Protein AF-0000000085040949 (afdb_homodimer)

Sequence (284 aa):
MEKTIIGRKEKIDLPEWNIIAINAKIDTGAYNCSIHATSVKEVIKDNRKELEVILLDPEDERYTGKTININNYKIKKVKNSFGQIEKRFLIKTMMTLGGQQFKAGFTLSDRGKMKNNVLLGRKILAGRFLVDVEKVNLTKAEMEKTIIGRKEKIDLPEWNIIAINAKIDTGAYNCSIHATSVKEVIKDNRKELEVILLDPEDERYTGKTININNYKIKKVKNSFGQIEKRFLIKTMMTLGGQQFKAGFTLSDRGKMKNNVLLGRKILAGRFLVDVEKVNLTKAE

pLDDT: mean 95.79, std 6.06, range [52.81, 98.88]

Nearest PDB structures (foldseek):
  2pma-assembly2_B  TM=7.995E-01  e=2.177E-09  Legionella pneumophila subsp. pneumophila str. Philadelphia 1
  2pma-assembly1_A  TM=8.365E-01  e=7.234E-09  Legionella pneumophila subsp. pneumophila str. Philadelphia 1
  6j6u-assembly1_B  TM=3.563E-01  e=5.327E+00  Rattus norvegicus
  6j6u-assembly1_A  TM=3.196E-01  e=5.942E+00  Rattus norvegicus
  2pma-assembly2_B  TM=7.943E-01  e=2.722E-09  Legionella pneumophila subsp. pneumophila str. Philadelphia 1

Radius of gyration: 20.52 Å; Cα contacts (8 Å, |Δi|>4): 756; chains: 2; bounding box: 43×74×42 Å

Foldseek 3Di:
DDAAAAEQWAFKDQVVVPQGGAIEGEDQPDAAKAAEWPDWDWDADPNAIKIWTQTDDPPGPRRDRDTDIARDWDWDWDADPVGDIDIWIKGWGWMDDQNDIDIGIYTYDNCVVPPHRIYHYDNVSPPHYDYDHVDYHPGDGD/DDAAAAEQWAFKDQVVVPQGGAIEGEDQPDAAKAFEWPDWDWDADPNAIKIWTQTDDPPGPRRDRDTDIARDWDWDWDADPVGDIDIWIKGKGWMDDQNDIDIGIYTYDNCVVPPHRIYHYDNVSPPHYDYDHVDYHPGDGD

Structure (mmCIF, N/CA/C/O backbone):
data_AF-0000000085040949-model_v1
#
loop_
_entity.id
_entity.type
_entity.pdbx_description
1 polymer 'Putative ATP-dependent zinc protease domain-containing protein'
#
loop_
_atom_site.group_PDB
_atom_site.id
_atom_site.type_symbol
_atom_site.label_atom_id
_atom_site.label_alt_id
_atom_site.label_comp_id
_atom_site.label_asym_id
_atom_site.label_entity_id
_atom_site.label_seq_id
_atom_site.pdbx_PDB_ins_code
_atom_site.Cartn_x
_atom_site.Cartn_y
_atom_site.Cartn_z
_atom_site.occupancy
_atom_site.B_iso_or_equiv
_atom_site.auth_seq_id
_atom_site.auth_comp_id
_atom_site.auth_asym_id
_atom_site.auth_atom_id
_atom_site.pdbx_PDB_model_num
ATOM 1 N N . MET A 1 1 ? 18.219 14.336 -12.312 1 67.06 1 MET A N 1
ATOM 2 C CA . MET A 1 1 ? 18.781 14.57 -10.984 1 67.06 1 MET A CA 1
ATOM 3 C C . MET A 1 1 ? 18.969 13.25 -10.234 1 67.06 1 MET A C 1
ATOM 5 O O . MET A 1 1 ? 18.234 12.289 -10.477 1 67.06 1 MET A O 1
ATOM 9 N N . GLU A 1 2 ? 20 13.172 -9.445 1 89.81 2 GLU A N 1
ATOM 10 C CA . GLU A 1 2 ? 20.297 11.938 -8.727 1 89.81 2 GLU A CA 1
ATOM 11 C C . GLU A 1 2 ? 19.297 11.703 -7.594 1 89.81 2 GLU A C 1
ATOM 13 O O . GLU A 1 2 ? 19.016 12.617 -6.816 1 89.81 2 GLU A O 1
ATOM 18 N N . LYS A 1 3 ? 18.609 10.578 -7.609 1 95.5 3 LYS A N 1
ATOM 19 C CA . LYS A 1 3 ? 17.625 10.242 -6.594 1 95.5 3 LYS A CA 1
ATOM 20 C C . LYS A 1 3 ? 18.281 9.797 -5.297 1 95.5 3 LYS A C 1
ATOM 22 O O . LYS A 1 3 ? 19.312 9.109 -5.324 1 95.5 3 LYS A O 1
ATOM 27 N N . THR A 1 4 ? 17.75 10.219 -4.191 1 96.44 4 THR A N 1
ATOM 28 C CA . THR A 1 4 ? 18.203 9.82 -2.863 1 96.44 4 THR A CA 1
ATOM 29 C C . THR A 1 4 ? 17.547 8.508 -2.441 1 96.44 4 THR A C 1
ATOM 31 O O . THR A 1 4 ? 16.344 8.305 -2.654 1 96.44 4 THR A O 1
ATOM 34 N N . ILE A 1 5 ? 18.328 7.574 -1.861 1 97.38 5 ILE A N 1
ATOM 35 C CA . ILE A 1 5 ? 17.75 6.328 -1.36 1 97.38 5 ILE A CA 1
ATOM 36 C C . ILE A 1 5 ? 17.172 6.547 0.03 1 97.38 5 ILE A C 1
ATOM 38 O O . ILE A 1 5 ? 17.812 7.117 0.906 1 97.38 5 ILE A O 1
ATOM 42 N N . ILE A 1 6 ? 15.898 6.133 0.211 1 98.31 6 ILE A N 1
ATOM 43 C CA . ILE A 1 6 ? 15.25 6.168 1.517 1 98.31 6 ILE A CA 1
ATOM 44 C C . ILE A 1 6 ? 14.789 4.762 1.904 1 98.31 6 ILE A C 1
ATOM 46 O O . ILE A 1 6 ? 14.766 3.857 1.066 1 98.31 6 ILE A O 1
ATOM 50 N N . GLY A 1 7 ? 14.547 4.582 3.25 1 98.19 7 GLY A N 1
ATOM 51 C CA . GLY A 1 7 ? 14.094 3.293 3.744 1 98.19 7 GLY A CA 1
ATOM 52 C C . GLY A 1 7 ? 12.578 3.145 3.711 1 98.19 7 GLY A C 1
ATOM 53 O O . GLY A 1 7 ? 11.875 4.02 3.209 1 98.19 7 GLY A O 1
ATOM 54 N N . ARG A 1 8 ? 12.078 2.029 4.168 1 98.62 8 ARG A N 1
ATOM 55 C CA . ARG A 1 8 ? 10.648 1.741 4.195 1 98.62 8 ARG A CA 1
ATOM 56 C C . ARG A 1 8 ? 9.945 2.58 5.258 1 98.62 8 ARG A C 1
ATOM 58 O O . ARG A 1 8 ? 8.711 2.66 5.273 1 98.62 8 ARG A O 1
ATOM 65 N N . LYS A 1 9 ? 10.727 3.166 6.168 1 98.31 9 LYS A N 1
ATOM 66 C CA . LYS A 1 9 ? 10.289 4.125 7.176 1 98.31 9 LYS A CA 1
ATOM 67 C C . LYS A 1 9 ? 11.281 5.273 7.316 1 98.31 9 LYS A C 1
ATOM 69 O O . LYS A 1 9 ? 12.5 5.051 7.312 1 98.31 9 LYS A O 1
ATOM 74 N N . GLU A 1 10 ? 10.789 6.465 7.457 1 98.25 10 GLU A N 1
ATOM 75 C CA . GLU A 1 10 ? 11.617 7.656 7.621 1 98.25 10 GLU A CA 1
ATOM 76 C C . GLU A 1 10 ? 10.977 8.648 8.594 1 98.25 10 GLU A C 1
ATOM 78 O O . GLU A 1 10 ? 9.781 8.547 8.891 1 98.25 10 GLU A O 1
ATOM 83 N N . LYS A 1 11 ? 11.766 9.539 9.078 1 97.38 11 LYS A N 1
ATOM 84 C CA . LYS A 1 11 ? 11.258 10.68 9.844 1 97.38 11 LYS A CA 1
ATOM 85 C C . LYS A 1 11 ? 11.055 11.891 8.945 1 97.38 11 LYS A C 1
ATOM 87 O O . LYS A 1 11 ? 11.914 12.211 8.117 1 97.38 11 LYS A O 1
ATOM 92 N N . ILE A 1 12 ? 9.906 12.516 9.109 1 98 12 ILE A N 1
ATOM 93 C CA . ILE A 1 12 ? 9.633 13.711 8.32 1 98 12 ILE A CA 1
ATOM 94 C C . ILE A 1 12 ? 9.297 14.875 9.242 1 98 12 ILE A C 1
ATOM 96 O O . ILE A 1 12 ? 8.945 14.672 10.406 1 98 12 ILE A O 1
ATOM 100 N N . ASP A 1 13 ? 9.43 16.062 8.672 1 97.56 13 ASP A N 1
ATOM 101 C CA . ASP A 1 13 ? 8.992 17.281 9.359 1 97.56 13 ASP A CA 1
ATOM 102 C C . ASP A 1 13 ? 7.875 17.969 8.586 1 97.56 13 ASP A C 1
ATOM 104 O O . ASP A 1 13 ? 7.875 17.969 7.352 1 97.56 13 ASP A O 1
ATOM 108 N N . LEU A 1 14 ? 6.922 18.5 9.359 1 97.44 14 LEU A N 1
ATOM 109 C CA . LEU A 1 14 ? 5.91 19.422 8.859 1 97.44 14 LEU A CA 1
ATOM 110 C C . LEU A 1 14 ? 6.07 20.797 9.484 1 97.44 14 LEU A C 1
ATOM 112 O O . LEU A 1 14 ? 5.312 21.172 10.383 1 97.44 14 LEU A O 1
ATOM 116 N N . PRO A 1 15 ? 6.965 21.562 8.828 1 97.06 15 PRO A N 1
ATOM 117 C CA . PRO A 1 15 ? 7.418 22.766 9.516 1 97.06 15 PRO A CA 1
ATOM 118 C C . PRO A 1 15 ? 6.305 23.812 9.672 1 97.06 15 PRO A C 1
ATOM 120 O O . PRO A 1 15 ? 6.289 24.562 10.648 1 97.06 15 PRO A O 1
ATOM 123 N N . GLU A 1 16 ? 5.371 23.859 8.781 1 96.69 16 GLU A N 1
ATOM 124 C CA . GLU A 1 16 ? 4.297 24.844 8.867 1 96.69 16 GLU A CA 1
ATOM 125 C C . GLU A 1 16 ? 3.434 24.609 10.102 1 96.69 16 GLU A C 1
ATOM 127 O O . GLU A 1 16 ? 2.779 25.531 10.586 1 96.69 16 GLU A O 1
ATOM 132 N N . TRP A 1 17 ? 3.477 23.422 10.586 1 96 17 TRP A N 1
ATOM 133 C CA . TRP A 1 17 ? 2.643 23.109 11.742 1 96 17 TRP A CA 1
ATOM 134 C C . TRP A 1 17 ? 3.5 22.797 12.961 1 96 17 TRP A C 1
ATOM 136 O O . TRP A 1 17 ? 2.994 22.297 13.969 1 96 17 TRP A O 1
ATOM 146 N N . ASN A 1 18 ? 4.73 22.969 12.836 1 94.38 18 ASN A N 1
ATOM 147 C CA . ASN A 1 18 ? 5.707 22.766 13.898 1 94.38 18 ASN A CA 1
ATOM 148 C C . ASN A 1 18 ? 5.695 21.344 14.414 1 94.38 18 ASN A C 1
ATOM 150 O O . ASN A 1 18 ? 5.723 21.109 15.625 1 94.38 18 ASN A O 1
ATOM 154 N N . ILE A 1 19 ? 5.516 20.391 13.57 1 95.5 19 ILE A N 1
ATOM 155 C CA . ILE A 1 19 ? 5.605 18.969 13.883 1 95.5 19 ILE A CA 1
ATOM 156 C C . ILE A 1 19 ? 6.887 18.391 13.281 1 95.5 19 ILE A C 1
ATOM 158 O O . ILE A 1 19 ? 7.074 18.422 12.062 1 95.5 19 ILE A O 1
ATOM 162 N N . ILE A 1 20 ? 7.742 17.859 14.188 1 95.12 20 ILE A N 1
ATOM 163 C CA . ILE A 1 20 ? 9.07 17.453 13.742 1 95.12 20 ILE A CA 1
ATOM 164 C C . ILE A 1 20 ? 9.266 15.961 14.031 1 95.12 20 ILE A C 1
ATOM 166 O O . ILE A 1 20 ? 8.727 15.438 15.008 1 95.12 20 ILE A O 1
ATOM 170 N N . ALA A 1 21 ? 9.969 15.312 13.086 1 95.81 21 ALA A N 1
ATOM 171 C CA . ALA A 1 21 ? 10.461 13.953 13.273 1 95.81 21 ALA A CA 1
ATOM 172 C C . ALA A 1 21 ? 9.312 12.961 13.414 1 95.81 21 ALA A C 1
ATOM 174 O O . ALA A 1 21 ? 9.336 12.094 14.297 1 95.81 21 ALA A O 1
ATOM 175 N N . ILE A 1 22 ? 8.312 13.141 12.586 1 96.38 22 ILE A N 1
ATOM 176 C CA . ILE A 1 22 ? 7.188 12.211 12.555 1 96.38 22 ILE A CA 1
ATOM 177 C C . ILE A 1 22 ? 7.609 10.914 11.859 1 96.38 22 ILE A C 1
ATOM 179 O O . ILE A 1 22 ? 8.297 10.953 10.836 1 96.38 22 ILE A O 1
ATOM 183 N N . ASN A 1 23 ? 7.266 9.781 12.453 1 96.62 23 ASN A N 1
ATOM 184 C CA . ASN A 1 23 ? 7.465 8.516 11.766 1 96.62 23 ASN A CA 1
ATOM 185 C C . ASN A 1 23 ? 6.535 8.375 10.562 1 96.62 23 ASN A C 1
ATOM 187 O O . ASN A 1 23 ? 5.324 8.555 10.688 1 96.62 23 ASN A O 1
ATOM 191 N N . ALA A 1 24 ? 7.09 8.102 9.414 1 98.31 24 ALA A N 1
ATOM 192 C CA . ALA A 1 24 ? 6.297 7.922 8.203 1 98.31 24 ALA A CA 1
ATOM 193 C C . ALA A 1 24 ? 6.668 6.625 7.492 1 98.31 24 ALA A C 1
ATOM 195 O O . ALA A 1 24 ? 7.852 6.312 7.336 1 98.31 24 ALA A O 1
ATOM 196 N N . LYS A 1 25 ? 5.688 5.902 7.129 1 98.69 25 LYS A N 1
ATOM 197 C CA . LYS A 1 25 ? 5.883 4.695 6.328 1 98.69 25 LYS A CA 1
ATOM 198 C C . LYS A 1 25 ? 5.891 5.023 4.836 1 98.69 25 LYS A C 1
ATOM 200 O O . LYS A 1 25 ? 5.07 5.812 4.363 1 98.69 25 LYS A O 1
ATOM 205 N N . ILE A 1 26 ? 6.883 4.477 4.094 1 98.88 26 ILE A N 1
ATOM 206 C CA . ILE A 1 26 ? 6.938 4.648 2.646 1 98.88 26 ILE A CA 1
ATOM 207 C C . ILE A 1 26 ? 6.062 3.594 1.97 1 98.88 26 ILE A C 1
ATOM 209 O O . ILE A 1 26 ? 6.27 2.393 2.156 1 98.88 26 ILE A O 1
ATOM 213 N N . ASP A 1 27 ? 5.098 4.023 1.236 1 98.81 27 ASP A N 1
ATOM 214 C CA . ASP A 1 27 ? 4.086 3.158 0.641 1 98.81 27 ASP A CA 1
ATOM 215 C C . ASP A 1 27 ? 3.975 3.396 -0.863 1 98.81 27 ASP A C 1
ATOM 217 O O . ASP A 1 27 ? 3.172 4.219 -1.307 1 98.81 27 ASP A O 1
ATOM 221 N N . THR A 1 28 ? 4.656 2.598 -1.686 1 98.88 28 THR A N 1
ATOM 222 C CA . THR A 1 28 ? 4.609 2.758 -3.135 1 98.88 28 THR A CA 1
ATOM 223 C C . THR A 1 28 ? 3.283 2.254 -3.691 1 98.88 28 THR A C 1
ATOM 225 O O . THR A 1 28 ? 2.971 2.475 -4.863 1 98.88 28 THR A O 1
ATOM 228 N N . GLY A 1 29 ? 2.449 1.632 -2.883 1 98.06 29 GLY A N 1
ATOM 229 C CA . GLY A 1 29 ? 1.131 1.186 -3.303 1 98.06 29 GLY A CA 1
ATOM 230 C C . GLY A 1 29 ? 0.092 2.291 -3.283 1 98.06 29 GLY A C 1
ATOM 231 O O . GLY A 1 29 ? -0.959 2.174 -3.916 1 98.06 29 GLY A O 1
ATOM 232 N N . ALA A 1 30 ? 0.371 3.285 -2.586 1 98.06 30 ALA A N 1
ATOM 233 C CA . ALA A 1 30 ? -0.534 4.43 -2.486 1 98.06 30 ALA A CA 1
ATOM 234 C C . ALA A 1 30 ? -0.073 5.574 -3.383 1 98.06 30 ALA A C 1
ATOM 236 O O . ALA A 1 30 ? 1.123 5.859 -3.467 1 98.06 30 ALA A O 1
ATOM 237 N N . TYR A 1 31 ? -1.015 6.254 -4.02 1 97.44 31 TYR A N 1
ATOM 238 C CA . TYR A 1 31 ? -0.667 7.391 -4.863 1 97.44 31 TYR A CA 1
ATOM 239 C C . TYR A 1 31 ? -0.423 8.641 -4.023 1 97.44 31 TYR A C 1
ATOM 241 O O . TYR A 1 31 ? 0.587 9.328 -4.199 1 97.44 31 TYR A O 1
ATOM 249 N N . ASN A 1 32 ? -1.344 8.961 -3.098 1 97.81 32 ASN A N 1
ATOM 250 C CA . ASN A 1 32 ? -1.24 10.125 -2.227 1 97.81 32 ASN A CA 1
ATOM 251 C C . ASN A 1 32 ? -0.667 9.758 -0.861 1 97.81 32 ASN A C 1
ATOM 253 O O . ASN A 1 32 ? -0.639 8.578 -0.492 1 97.81 32 ASN A O 1
ATOM 257 N N . CYS A 1 33 ? -0.18 10.758 -0.177 1 98.75 33 CYS A N 1
ATOM 258 C CA . CYS A 1 33 ? 0.153 10.609 1.235 1 98.75 33 CYS A CA 1
ATOM 259 C C . CYS A 1 33 ? -1.103 10.656 2.1 1 98.75 33 CYS A C 1
ATOM 261 O O . CYS A 1 33 ? -2.145 11.148 1.663 1 98.75 33 CYS A O 1
ATOM 263 N N . SER A 1 34 ? -0.995 10.141 3.27 1 98.75 34 SER A N 1
ATOM 264 C CA . SER A 1 34 ? -2.076 10.211 4.246 1 98.75 34 SER A CA 1
ATOM 265 C C . SER A 1 34 ? -1.535 10.461 5.652 1 98.75 34 SER A C 1
ATOM 267 O O . SER A 1 34 ? -0.405 10.078 5.961 1 98.75 34 SER A O 1
ATOM 269 N N . ILE A 1 35 ? -2.297 11.125 6.453 1 98.75 35 ILE A N 1
ATOM 270 C CA . ILE A 1 35 ? -1.937 11.383 7.844 1 98.75 35 ILE A CA 1
ATOM 271 C C . ILE A 1 35 ? -3.166 11.219 8.734 1 98.75 35 ILE A C 1
ATOM 273 O O . ILE A 1 35 ? -4.266 11.641 8.367 1 98.75 35 ILE A O 1
ATOM 277 N N . HIS A 1 36 ? -2.939 10.562 9.844 1 98.62 36 HIS A N 1
ATOM 278 C CA . HIS A 1 36 ? -4.02 10.375 10.805 1 98.62 36 HIS A CA 1
ATOM 279 C C . HIS A 1 36 ? -4.477 11.711 11.383 1 98.62 36 HIS A C 1
ATOM 281 O O . HIS A 1 36 ? -3.65 12.531 11.789 1 98.62 36 HIS A O 1
ATOM 287 N N . ALA A 1 37 ? -5.719 11.898 11.383 1 98.44 37 ALA A N 1
ATOM 288 C CA . ALA A 1 37 ? -6.34 13.031 12.07 1 98.44 37 ALA A CA 1
ATOM 289 C C . ALA A 1 37 ? -7.301 12.555 13.156 1 98.44 37 ALA A C 1
ATOM 291 O O . ALA A 1 37 ? -8.273 11.852 12.867 1 98.44 37 ALA A O 1
ATOM 292 N N . THR A 1 38 ? -7.008 12.938 14.352 1 97.38 38 THR A N 1
ATOM 293 C CA . THR A 1 38 ? -7.863 12.578 15.477 1 97.38 38 THR A CA 1
ATOM 294 C C . THR A 1 38 ? -9.188 13.328 15.414 1 97.38 38 THR A C 1
ATOM 296 O O . THR A 1 38 ? -10.227 12.812 15.844 1 97.38 38 THR A O 1
ATOM 299 N N . SER A 1 39 ? -9.172 14.547 14.844 1 97.88 39 SER A N 1
ATOM 300 C CA . SER A 1 39 ? -10.367 15.367 14.68 1 97.88 39 SER A CA 1
ATOM 301 C C . SER A 1 39 ? -10.328 16.141 13.375 1 97.88 39 SER A C 1
ATOM 303 O O . SER A 1 39 ? -9.297 16.703 13.008 1 97.88 39 SER A O 1
ATOM 305 N N . VAL A 1 40 ? -11.383 16.125 12.625 1 98.19 40 VAL A N 1
ATOM 306 C CA . VAL A 1 40 ? -11.586 16.906 11.414 1 98.19 40 VAL A CA 1
ATOM 307 C C . VAL A 1 40 ? -12.977 17.547 11.43 1 98.19 40 VAL A C 1
ATOM 309 O O . VAL A 1 40 ? -13.992 16.844 11.445 1 98.19 40 VAL A O 1
ATOM 312 N N . LYS A 1 41 ? -13.016 18.859 11.406 1 97.44 41 LYS A N 1
ATOM 313 C CA . LYS A 1 41 ? -14.281 19.578 11.445 1 97.44 41 LYS A CA 1
ATOM 314 C C . LYS A 1 41 ? -14.297 20.703 10.422 1 97.44 41 LYS A C 1
ATOM 316 O O . LYS A 1 41 ? -13.406 21.562 10.414 1 97.44 41 LYS A O 1
ATOM 321 N N . GLU A 1 42 ? -15.234 20.719 9.562 1 96.44 42 GLU A N 1
ATOM 322 C CA . GLU A 1 42 ? -15.43 21.844 8.664 1 96.44 42 GLU A CA 1
ATOM 323 C C . GLU A 1 42 ? -16.25 22.938 9.328 1 96.44 42 GLU A C 1
ATOM 325 O O . GLU A 1 42 ? -17.344 22.672 9.859 1 96.44 42 GLU A O 1
ATOM 330 N N . VAL A 1 43 ? -15.797 24.109 9.328 1 96.12 43 VAL A N 1
ATOM 331 C CA . VAL A 1 43 ? -16.469 25.234 9.977 1 96.12 43 VAL A CA 1
ATOM 332 C C . VAL A 1 43 ? -16.562 26.406 9.008 1 96.12 43 VAL A C 1
ATOM 334 O O . VAL A 1 43 ? -15.875 26.438 7.984 1 96.12 43 VAL A O 1
ATOM 337 N N . ILE A 1 44 ? -17.531 27.297 9.305 1 93.69 44 ILE A N 1
ATOM 338 C CA . ILE A 1 44 ? -17.688 28.531 8.516 1 93.69 44 ILE A CA 1
ATOM 339 C C . ILE A 1 44 ? -17.203 29.719 9.328 1 93.69 44 ILE A C 1
ATOM 341 O O . ILE A 1 44 ? -17.719 29.984 10.422 1 93.69 44 ILE A O 1
ATOM 345 N N . LYS A 1 45 ? -16.219 30.266 8.875 1 89.81 45 LYS A N 1
ATOM 346 C CA . LYS A 1 45 ? -15.688 31.5 9.469 1 89.81 45 LYS A CA 1
ATOM 347 C C . LYS A 1 45 ? -15.656 32.625 8.445 1 89.81 45 LYS A C 1
ATOM 349 O O . LYS A 1 45 ? -15.062 32.469 7.367 1 89.81 45 LYS A O 1
ATOM 354 N N . ASP A 1 46 ? -16.297 33.844 8.836 1 91.5 46 ASP A N 1
ATOM 355 C CA . ASP A 1 46 ? -16.344 35 7.957 1 91.5 46 ASP A CA 1
ATOM 356 C C . ASP A 1 46 ? -16.859 34.625 6.57 1 91.5 46 ASP A C 1
ATOM 358 O O . ASP A 1 46 ? -16.25 34.969 5.559 1 91.5 46 ASP A O 1
ATOM 362 N N . ASN A 1 47 ? -17.703 33.656 6.465 1 91.44 47 ASN A N 1
ATOM 363 C CA . ASN A 1 47 ? -18.422 33.219 5.27 1 91.44 47 ASN A CA 1
ATOM 364 C C . ASN A 1 47 ? -17.531 32.344 4.375 1 91.44 47 ASN A C 1
ATOM 366 O O . ASN A 1 47 ? -17.766 32.25 3.168 1 91.44 47 ASN A O 1
ATOM 370 N N . ARG A 1 48 ? -16.469 31.938 4.961 1 93.69 48 ARG A N 1
ATOM 371 C CA . ARG A 1 48 ? -15.578 31.047 4.238 1 93.69 48 ARG A CA 1
ATOM 372 C C . ARG A 1 48 ? -15.461 29.703 4.953 1 93.69 48 ARG A C 1
ATOM 374 O O . ARG A 1 48 ? -15.438 29.641 6.184 1 93.69 48 ARG A O 1
ATOM 381 N N . LYS A 1 49 ? -15.336 28.656 4.152 1 95.06 49 LYS A N 1
ATOM 382 C CA . LYS A 1 49 ? -15.156 27.312 4.715 1 95.06 49 LYS A CA 1
ATOM 383 C C . LYS A 1 49 ? -13.711 27.094 5.156 1 95.06 49 LYS A C 1
ATOM 385 O O . LYS A 1 49 ? -12.781 27.516 4.473 1 95.06 49 LYS A O 1
ATOM 390 N N . GLU A 1 50 ? -13.617 26.516 6.336 1 96.62 50 GLU A N 1
ATOM 391 C CA . GLU A 1 50 ? -12.312 26.188 6.914 1 96.62 50 GLU A CA 1
ATOM 392 C C . GLU A 1 50 ? -12.336 24.828 7.582 1 96.62 50 GLU A C 1
ATOM 394 O O . GLU A 1 50 ? -13.375 24.391 8.094 1 96.62 50 GLU A O 1
ATOM 399 N N . LEU A 1 51 ? -11.195 24.156 7.539 1 98.06 51 LEU A N 1
ATOM 400 C CA . LEU A 1 51 ? -11.062 22.8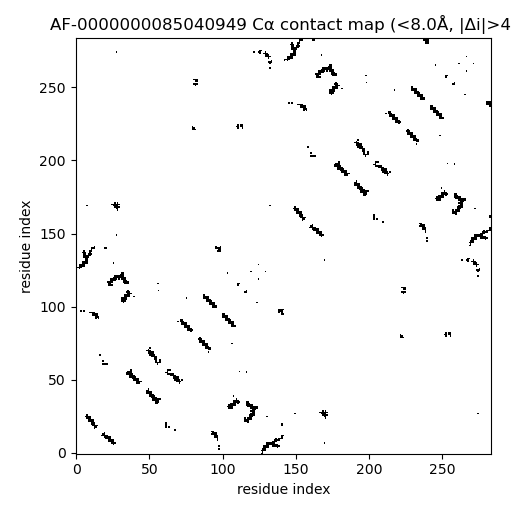91 8.258 1 98.06 51 LEU A CA 1
ATOM 401 C C . LEU A 1 51 ? -10.289 23.078 9.555 1 98.06 51 LEU A C 1
ATOM 403 O O . LEU A 1 51 ? -9.219 23.688 9.562 1 98.06 51 LEU A O 1
ATOM 407 N N . GLU A 1 52 ? -10.883 22.641 10.578 1 98.31 52 GLU A N 1
ATOM 408 C CA . GLU A 1 52 ? -10.172 22.484 11.844 1 98.31 52 GLU A CA 1
ATOM 409 C C . GLU A 1 52 ? -9.727 21.047 12.047 1 98.31 52 GLU A C 1
ATOM 411 O O . GLU A 1 52 ? -10.562 20.141 12.109 1 98.31 52 GLU A O 1
ATOM 416 N N . VAL A 1 53 ? -8.398 20.938 12.211 1 98.62 53 VAL A N 1
ATOM 417 C CA . VAL A 1 53 ? -7.867 19.578 12.188 1 98.62 53 VAL A CA 1
ATOM 418 C C . VAL A 1 53 ? -6.934 19.375 13.383 1 98.62 53 VAL A C 1
ATOM 420 O O . VAL A 1 53 ? -6.125 20.25 13.703 1 98.62 53 VAL A O 1
ATOM 423 N N . ILE A 1 54 ? -7.078 18.219 14.023 1 98.31 54 ILE A N 1
ATOM 424 C CA . ILE A 1 54 ? -6.086 17.734 14.977 1 98.31 54 ILE A CA 1
ATOM 425 C C . ILE A 1 54 ? -5.414 16.484 14.43 1 98.31 54 ILE A C 1
ATOM 427 O O . ILE A 1 54 ? -6.078 15.477 14.18 1 98.31 54 ILE A O 1
ATOM 431 N N . LEU A 1 55 ? -4.102 16.594 14.266 1 98.25 55 LEU A N 1
ATOM 432 C CA . LEU A 1 55 ? -3.363 15.523 13.586 1 98.25 55 LEU A CA 1
ATOM 433 C C . LEU A 1 55 ? -2.812 14.523 14.594 1 98.25 55 LEU A C 1
ATOM 435 O O . LEU A 1 55 ? -2.641 14.844 15.773 1 98.25 55 LEU A O 1
ATOM 439 N N . LEU A 1 56 ? -2.514 13.297 14.094 1 97.69 56 LEU A N 1
ATOM 440 C CA . LEU A 1 56 ? -1.833 12.203 14.781 1 97.69 56 LEU A CA 1
ATOM 441 C C . LEU A 1 56 ? -2.68 11.68 15.938 1 97.69 56 LEU A C 1
ATOM 443 O O . LEU A 1 56 ? -3.697 12.273 16.297 1 97.69 56 LEU A O 1
ATOM 447 N N . ASP A 1 57 ? -2.279 10.57 16.359 1 95.62 57 ASP A N 1
ATOM 448 C CA . ASP A 1 57 ? -2.906 9.906 17.5 1 95.62 57 ASP A CA 1
ATOM 449 C C . ASP A 1 57 ? -2.305 10.391 18.828 1 95.62 57 ASP A C 1
ATOM 451 O O . ASP A 1 57 ? -1.09 10.57 18.922 1 95.62 57 ASP A O 1
ATOM 455 N N . PRO A 1 58 ? -3.135 10.555 19.859 1 94.94 58 PRO A N 1
ATOM 456 C CA . PRO A 1 58 ? -2.605 10.977 21.156 1 94.94 58 PRO A CA 1
ATOM 457 C C . PRO A 1 58 ? -1.465 10.086 21.656 1 94.94 58 PRO A C 1
ATOM 459 O O . PRO A 1 58 ? -0.629 10.531 22.453 1 94.94 58 PRO A O 1
ATOM 462 N N . GLU A 1 59 ? -1.374 8.852 21.203 1 94.69 59 GLU A N 1
ATOM 463 C CA . GLU A 1 59 ? -0.333 7.918 21.625 1 94.69 59 GLU A CA 1
ATOM 464 C C . GLU A 1 59 ? 0.971 8.172 20.875 1 94.69 59 GLU A C 1
ATOM 466 O O . GLU A 1 59 ? 2.021 7.648 21.25 1 94.69 59 GLU A O 1
ATOM 471 N N . ASP A 1 60 ? 0.879 8.938 19.797 1 94.62 60 ASP A N 1
ATOM 472 C CA . ASP A 1 60 ? 2.084 9.281 19.047 1 94.62 60 ASP A CA 1
ATOM 473 C C . ASP A 1 60 ? 2.945 10.273 19.828 1 94.62 60 ASP A C 1
ATOM 475 O O . ASP A 1 60 ? 2.428 11.242 20.391 1 94.62 60 ASP A O 1
ATOM 479 N N . GLU A 1 61 ? 4.191 10.086 19.844 1 93.31 61 GLU A N 1
ATOM 480 C CA . GLU A 1 61 ? 5.117 10.945 20.578 1 93.31 61 GLU A CA 1
ATOM 481 C C . GLU A 1 61 ? 5.102 12.367 20.047 1 93.31 61 GLU A C 1
ATOM 483 O O . GLU A 1 61 ? 5.469 13.312 20.75 1 93.31 61 GLU A O 1
ATOM 488 N N . ARG A 1 62 ? 4.645 12.562 18.844 1 93.88 62 ARG A N 1
ATOM 489 C CA . ARG A 1 62 ? 4.695 13.875 18.203 1 93.88 62 ARG A CA 1
ATOM 490 C C . ARG A 1 62 ? 3.324 14.547 18.203 1 93.88 62 ARG A C 1
ATOM 492 O O . ARG A 1 62 ? 3.137 15.602 17.594 1 93.88 62 ARG A O 1
ATOM 499 N N . TYR A 1 63 ? 2.439 13.812 18.953 1 95.19 63 TYR A N 1
ATOM 500 C CA . TYR A 1 63 ? 1.106 14.391 19.109 1 95.19 63 TYR A CA 1
ATOM 501 C C . TYR A 1 63 ? 1.162 15.711 19.859 1 95.19 63 TYR A C 1
ATOM 503 O O . TYR A 1 63 ? 1.691 15.781 20.969 1 95.19 63 TYR A O 1
ATOM 511 N N . THR A 1 64 ? 0.548 16.781 19.234 1 94.75 64 THR A N 1
ATOM 512 C CA . THR A 1 64 ? 0.575 18.094 19.875 1 94.75 64 THR A CA 1
ATOM 513 C C . THR A 1 64 ? -0.795 18.438 20.453 1 94.75 64 THR A C 1
ATOM 515 O O . THR A 1 64 ? -0.902 19.281 21.344 1 94.75 64 THR A O 1
ATOM 518 N N . GLY A 1 65 ? -1.82 17.844 19.906 1 95.44 65 GLY A N 1
ATOM 519 C CA . GLY A 1 65 ? -3.182 18.172 20.312 1 95.44 65 GLY A CA 1
ATOM 520 C C . GLY A 1 65 ? -3.648 19.531 19.828 1 95.44 65 GLY A C 1
ATOM 521 O O . GLY A 1 65 ? -4.766 19.953 20.125 1 95.44 65 GLY A O 1
ATOM 522 N N . LYS A 1 66 ? -2.807 20.188 19.094 1 96.88 66 LYS A N 1
ATOM 523 C CA . LYS A 1 66 ? -3.137 21.531 18.625 1 96.88 66 LYS A CA 1
ATOM 524 C C . LYS A 1 66 ? -4.086 21.469 17.422 1 96.88 66 LYS A C 1
ATOM 526 O O . LYS A 1 66 ? -3.947 20.609 16.562 1 96.88 66 LYS A O 1
ATOM 531 N N . THR A 1 67 ? -4.961 22.391 17.422 1 97.62 67 THR A N 1
ATOM 532 C CA . THR A 1 67 ? -5.859 22.531 16.281 1 97.62 67 THR A CA 1
ATOM 533 C C . THR A 1 67 ? -5.18 23.312 15.148 1 97.62 67 THR A C 1
ATOM 535 O O . THR A 1 67 ? -4.598 24.375 15.375 1 97.62 67 THR A O 1
ATOM 538 N N . ILE A 1 68 ? -5.168 22.797 13.969 1 97.62 68 ILE A N 1
ATOM 539 C CA . ILE A 1 68 ? -4.652 23.438 12.758 1 97.62 68 ILE A CA 1
ATOM 540 C C . ILE A 1 68 ? -5.812 23.906 11.891 1 97.62 68 ILE A C 1
ATOM 542 O O . ILE A 1 68 ? -6.762 23.156 11.648 1 97.62 68 ILE A O 1
ATOM 546 N N . ASN A 1 69 ? -5.766 25.125 11.438 1 96.88 69 ASN A N 1
ATOM 547 C CA . ASN A 1 69 ? -6.789 25.672 10.547 1 96.88 69 ASN A CA 1
ATOM 548 C C . ASN A 1 69 ? -6.32 25.688 9.094 1 96.88 69 ASN A C 1
ATOM 550 O O . ASN A 1 69 ? -5.258 26.219 8.789 1 96.88 69 ASN A O 1
ATOM 554 N N . ILE A 1 70 ? -7.102 25.031 8.328 1 97.06 70 ILE A N 1
ATOM 555 C CA . ILE A 1 70 ? -6.734 24.891 6.922 1 97.06 70 ILE A CA 1
ATOM 556 C C . ILE A 1 70 ? -7.82 25.516 6.047 1 97.06 70 ILE A C 1
ATOM 558 O O . ILE A 1 70 ? -8.992 25.141 6.141 1 97.06 70 ILE A O 1
ATOM 562 N N . ASN A 1 71 ? -7.441 26.406 5.156 1 95.06 71 ASN A N 1
ATOM 563 C CA . ASN A 1 71 ? -8.406 27.109 4.32 1 95.06 71 ASN A CA 1
ATOM 564 C C . ASN A 1 71 ? -8.391 26.594 2.887 1 95.06 71 ASN A C 1
ATOM 566 O O . ASN A 1 71 ? -9.32 26.828 2.123 1 95.06 71 ASN A O 1
ATOM 570 N N . ASN A 1 72 ? -7.328 25.938 2.59 1 95.44 72 ASN A N 1
ATOM 571 C CA . ASN A 1 72 ? -7.207 25.375 1.251 1 95.44 72 ASN A CA 1
ATOM 572 C C . ASN A 1 72 ? -7.152 23.844 1.29 1 95.44 72 ASN A C 1
ATOM 574 O O . ASN A 1 72 ? -6.176 23.266 1.774 1 95.44 72 ASN A O 1
ATOM 578 N N . TYR A 1 73 ? -8.25 23.234 0.875 1 98 73 TYR A N 1
ATOM 579 C CA . TYR A 1 73 ? -8.352 21.781 0.868 1 98 73 TYR A CA 1
ATOM 580 C C . TYR A 1 73 ? -9.25 21.297 -0.264 1 98 73 TYR A C 1
ATOM 582 O O . TYR A 1 73 ? -10 22.094 -0.848 1 98 73 TYR A O 1
ATOM 590 N N . LYS A 1 74 ? -9.109 20.062 -0.625 1 98.12 74 LYS A N 1
ATOM 591 C CA . LYS A 1 74 ? -9.938 19.375 -1.613 1 98.12 74 LYS A CA 1
ATOM 592 C C . LYS A 1 74 ? -10.531 18.094 -1.037 1 98.12 74 LYS A C 1
ATOM 594 O O . LYS A 1 74 ? -10.156 17.656 0.054 1 98.12 74 LYS A O 1
ATOM 599 N N . ILE A 1 75 ? -11.516 17.625 -1.723 1 97.69 75 ILE A N 1
ATOM 600 C CA . ILE A 1 75 ? -12.086 16.328 -1.383 1 97.69 75 ILE A CA 1
ATOM 601 C C . ILE A 1 75 ? -11.578 15.273 -2.355 1 97.69 75 ILE A C 1
ATOM 603 O O . ILE A 1 75 ? -11.562 15.484 -3.57 1 97.69 75 ILE A O 1
ATOM 607 N N . LYS A 1 76 ? -11.133 14.125 -1.757 1 97.94 76 LYS A N 1
ATOM 608 C CA . LYS A 1 76 ? -10.602 13.031 -2.561 1 97.94 76 LYS A CA 1
ATOM 609 C C . LYS A 1 76 ? -11.289 11.711 -2.225 1 97.94 76 LYS A C 1
ATOM 611 O O . LYS A 1 76 ? -11.547 11.422 -1.054 1 97.94 76 LYS A O 1
ATOM 616 N N . LYS A 1 77 ? -11.586 10.984 -3.277 1 97.56 77 LYS A N 1
ATOM 617 C CA . LYS A 1 77 ? -12.047 9.609 -3.066 1 97.56 77 LYS A CA 1
ATOM 618 C C . LYS A 1 77 ? -10.867 8.664 -2.873 1 97.56 77 LYS A C 1
ATOM 620 O O . LYS A 1 77 ? -9.945 8.633 -3.691 1 97.56 77 LYS A O 1
ATOM 625 N N . VAL A 1 78 ? -10.898 7.91 -1.78 1 97.25 78 VAL A N 1
ATOM 626 C CA . VAL A 1 78 ? -9.836 6.961 -1.476 1 97.25 78 VAL A CA 1
ATOM 627 C C . VAL A 1 78 ? -10.414 5.551 -1.379 1 97.25 78 VAL A C 1
ATOM 629 O O . VAL A 1 78 ? -11.406 5.328 -0.686 1 97.25 78 VAL A O 1
ATOM 632 N N . LYS A 1 79 ? -9.82 4.598 -2.066 1 96.5 79 LYS A N 1
ATOM 633 C CA . LYS A 1 79 ? -10.258 3.205 -2.086 1 96.5 79 LYS A CA 1
ATOM 634 C C . LYS A 1 79 ? -9.336 2.328 -1.248 1 96.5 79 LYS A C 1
ATOM 636 O O . LYS A 1 79 ? -8.109 2.48 -1.301 1 96.5 79 LYS A O 1
ATOM 641 N N . ASN A 1 80 ? -9.961 1.472 -0.382 1 95.5 80 ASN A N 1
ATOM 642 C CA . ASN A 1 80 ? -9.125 0.537 0.36 1 95.5 80 ASN A CA 1
ATOM 643 C C . ASN A 1 80 ? -8.922 -0.766 -0.409 1 95.5 80 ASN A C 1
ATOM 645 O O . ASN A 1 80 ? -9.391 -0.903 -1.541 1 95.5 80 ASN A O 1
ATOM 649 N N . SER A 1 81 ? -8.148 -1.766 0.12 1 94.69 81 SER A N 1
ATOM 650 C CA . SER A 1 81 ? -7.781 -2.988 -0.586 1 94.69 81 SER A CA 1
ATOM 651 C C . SER A 1 81 ? -8.977 -3.92 -0.738 1 94.69 81 SER A C 1
ATOM 653 O O . SER A 1 81 ? -8.922 -4.898 -1.486 1 94.69 81 SER A O 1
ATOM 655 N N . PHE A 1 82 ? -10.062 -3.607 -0.078 1 93.56 82 PHE A N 1
ATOM 656 C CA . PHE A 1 82 ? -11.289 -4.387 -0.227 1 93.56 82 PHE A CA 1
ATOM 657 C C . PHE A 1 82 ? -12.227 -3.727 -1.229 1 93.56 82 PHE A C 1
ATOM 659 O O . PHE A 1 82 ? -13.32 -4.238 -1.493 1 93.56 82 PHE A O 1
ATOM 666 N N . GLY A 1 83 ? -11.805 -2.586 -1.667 1 95.06 83 GLY A N 1
ATOM 667 C CA . GLY A 1 83 ? -12.57 -1.933 -2.719 1 95.06 83 GLY A CA 1
ATOM 668 C C . GLY A 1 83 ? -13.555 -0.907 -2.193 1 95.06 83 GLY A C 1
ATOM 669 O O . GLY A 1 83 ? -14.32 -0.323 -2.961 1 95.06 83 GLY A O 1
ATOM 670 N N . GLN A 1 84 ? -13.539 -0.735 -0.935 1 95.81 84 GLN A N 1
ATOM 671 C CA . GLN A 1 84 ? -14.438 0.255 -0.342 1 95.81 84 GLN A CA 1
ATOM 672 C C . GLN A 1 84 ? -13.875 1.666 -0.505 1 95.81 84 GLN A C 1
ATOM 674 O O . GLN A 1 84 ? -12.672 1.885 -0.357 1 95.81 84 GLN A O 1
ATOM 679 N N . ILE A 1 85 ? -14.789 2.58 -0.758 1 96.94 85 ILE A N 1
ATOM 680 C CA . ILE A 1 85 ? -14.391 3.951 -1.053 1 96.94 85 ILE A CA 1
ATOM 681 C C . ILE A 1 85 ? -14.828 4.875 0.083 1 96.94 85 ILE A C 1
ATOM 683 O O . ILE A 1 85 ? -15.914 4.707 0.642 1 96.94 85 ILE A O 1
ATOM 687 N N . GLU A 1 86 ? -13.977 5.801 0.396 1 96.62 86 GLU A N 1
ATOM 688 C CA . GLU A 1 86 ? -14.281 6.859 1.352 1 96.62 86 GLU A CA 1
ATOM 689 C C . GLU A 1 86 ? -13.812 8.219 0.835 1 96.62 86 GLU A C 1
ATOM 691 O O . GLU A 1 86 ? -12.812 8.305 0.119 1 96.62 86 GLU A O 1
ATOM 696 N N . LYS A 1 87 ? -14.633 9.219 1.209 1 97.44 87 LYS A N 1
ATOM 697 C CA . LYS A 1 87 ? -14.203 10.578 0.923 1 97.44 87 LYS A CA 1
ATOM 698 C C . LYS A 1 87 ? -13.328 11.125 2.053 1 97.44 87 LYS A C 1
ATOM 700 O O . LYS A 1 87 ? -13.664 10.977 3.229 1 97.44 87 LYS A O 1
ATOM 705 N N . ARG A 1 88 ? -12.258 11.75 1.648 1 97.88 88 ARG A N 1
ATOM 706 C CA . ARG A 1 88 ? -11.336 12.352 2.609 1 97.88 88 ARG A CA 1
ATOM 707 C C . ARG A 1 88 ? -10.883 13.734 2.148 1 97.88 88 ARG A C 1
ATOM 709 O O . ARG A 1 88 ? -10.891 14.023 0.952 1 97.88 88 ARG A O 1
ATOM 716 N N . PHE A 1 89 ? -10.531 14.531 3.117 1 98.62 89 PHE A N 1
ATOM 717 C CA . PHE A 1 89 ? -9.977 15.828 2.764 1 98.62 89 PHE A CA 1
ATOM 718 C C . PHE A 1 89 ? -8.5 15.703 2.402 1 98.62 89 PHE A C 1
ATOM 720 O O . PHE A 1 89 ? -7.758 14.977 3.057 1 98.62 89 PHE A O 1
ATOM 727 N N . LEU A 1 90 ? -8.148 16.375 1.36 1 98.88 90 LEU A N 1
ATOM 728 C CA . LEU A 1 90 ? -6.75 16.531 0.97 1 98.88 90 LEU A CA 1
ATOM 729 C C . LEU A 1 90 ? -6.23 17.922 1.328 1 98.88 90 LEU A C 1
ATOM 731 O O . LEU A 1 90 ? -6.797 18.922 0.9 1 98.88 90 LEU A O 1
ATOM 735 N N . ILE A 1 91 ? -5.176 17.906 2.123 1 98.62 91 ILE A N 1
ATOM 736 C CA . ILE A 1 91 ? -4.57 19.188 2.518 1 98.62 91 ILE A CA 1
ATOM 737 C C . ILE A 1 91 ? -3.117 19.219 2.043 1 98.62 91 ILE A C 1
ATOM 739 O O . ILE A 1 91 ? -2.5 18.188 1.814 1 98.62 91 ILE A O 1
ATOM 743 N N . LYS A 1 92 ? -2.594 20.469 1.903 1 98.44 92 LYS A N 1
ATOM 744 C CA . LYS A 1 92 ? -1.216 20.641 1.452 1 98.44 92 LYS A CA 1
ATOM 745 C C . LYS A 1 92 ? -0.379 21.359 2.5 1 98.44 92 LYS A C 1
ATOM 747 O O . LYS A 1 92 ? -0.869 22.281 3.168 1 98.44 92 LYS A O 1
ATOM 752 N N . THR A 1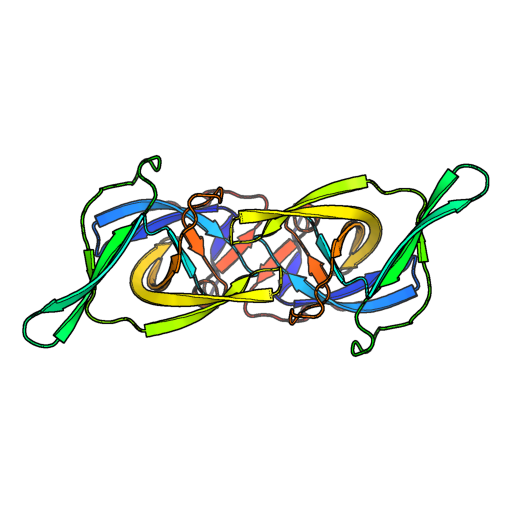 93 ? 0.822 20.953 2.627 1 98.19 93 THR A N 1
ATOM 753 C CA . THR A 1 93 ? 1.758 21.578 3.555 1 98.19 93 THR A CA 1
ATOM 754 C C . THR A 1 93 ? 3.199 21.359 3.102 1 98.19 93 THR A C 1
ATOM 756 O O . THR A 1 93 ? 3.455 20.562 2.201 1 98.19 93 THR A O 1
ATOM 759 N N . MET A 1 94 ? 4.113 22.156 3.648 1 98.19 94 MET A N 1
ATOM 760 C CA . MET A 1 94 ? 5.535 21.906 3.426 1 98.19 94 MET A CA 1
ATOM 761 C C . MET A 1 94 ? 6.008 20.688 4.211 1 98.19 94 MET A C 1
ATOM 763 O O . MET A 1 94 ? 5.625 20.5 5.367 1 98.19 94 MET A O 1
ATOM 767 N N . MET A 1 95 ? 6.812 19.875 3.582 1 98.12 95 MET A N 1
ATOM 768 C CA . MET A 1 95 ? 7.379 18.688 4.223 1 98.12 95 MET A CA 1
ATOM 769 C C . MET A 1 95 ? 8.883 18.625 3.994 1 98.12 95 MET A C 1
ATOM 771 O O . MET A 1 95 ? 9.375 19.016 2.938 1 98.12 95 MET A O 1
ATOM 775 N N . THR A 1 96 ? 9.602 18.172 4.957 1 97.5 96 THR A N 1
ATOM 776 C CA . THR A 1 96 ? 11.023 17.891 4.82 1 97.5 96 THR A CA 1
ATOM 777 C C . THR A 1 96 ? 11.289 16.391 4.891 1 97.5 96 THR A C 1
ATOM 779 O O . THR A 1 96 ? 10.828 15.719 5.809 1 97.5 96 THR A O 1
ATOM 782 N N . LEU A 1 97 ? 11.984 15.852 3.949 1 96.81 97 LEU A N 1
ATOM 783 C CA . LEU A 1 97 ? 12.398 14.453 3.861 1 96.81 97 LEU A CA 1
ATOM 784 C C . LEU A 1 97 ? 13.727 14.328 3.121 1 96.81 97 LEU A C 1
ATOM 786 O O . LEU A 1 97 ? 13.891 14.891 2.037 1 96.81 97 LEU A O 1
ATOM 790 N N . GLY A 1 98 ? 14.617 13.617 3.668 1 90.75 98 GLY A N 1
ATOM 791 C CA . GLY A 1 98 ? 15.883 13.359 3.006 1 90.75 98 GLY A CA 1
ATOM 792 C C . GLY A 1 98 ? 16.656 14.625 2.678 1 90.75 98 GLY A C 1
ATOM 793 O O . GLY A 1 98 ? 17.234 14.742 1.593 1 90.75 98 GLY A O 1
ATOM 794 N N . GLY A 1 99 ? 16.531 15.594 3.479 1 88.56 99 GLY A N 1
ATOM 795 C CA . GLY A 1 99 ? 17.25 16.844 3.275 1 88.56 99 GLY A CA 1
ATOM 796 C C . GLY A 1 99 ? 16.578 17.75 2.27 1 88.56 99 GLY A C 1
ATOM 797 O O . GLY A 1 99 ? 17.125 18.812 1.924 1 88.56 99 GLY A O 1
ATOM 798 N N . GLN A 1 100 ? 15.461 17.344 1.798 1 94.75 100 GLN A N 1
ATOM 799 C CA . GLN A 1 100 ? 14.703 18.125 0.832 1 94.75 100 GLN A CA 1
ATOM 800 C C . GLN A 1 100 ? 13.422 18.672 1.457 1 94.75 100 GLN A C 1
ATOM 802 O O . GLN A 1 100 ? 12.797 18.016 2.287 1 94.75 100 GLN A O 1
ATOM 807 N N . GLN A 1 101 ? 13.156 19.859 1.057 1 96.81 101 GLN A N 1
ATOM 808 C CA . GLN A 1 101 ? 11.906 20.484 1.469 1 96.81 101 GLN A CA 1
ATOM 809 C C . GLN A 1 101 ? 11.016 20.781 0.266 1 96.81 101 GLN A C 1
ATOM 811 O O . GLN A 1 101 ? 11.453 21.375 -0.719 1 96.81 101 GLN A O 1
ATOM 816 N N . PHE A 1 102 ? 9.805 20.359 0.337 1 97.75 102 PHE A N 1
ATOM 817 C CA . PHE A 1 102 ? 8.891 20.5 -0.79 1 97.75 102 PHE A CA 1
ATOM 818 C C . PHE A 1 102 ? 7.441 20.391 -0.333 1 97.75 102 PHE A C 1
ATOM 820 O O . PHE A 1 102 ? 7.172 19.953 0.788 1 97.75 102 PHE A O 1
ATOM 827 N N . LYS A 1 103 ? 6.508 20.828 -1.172 1 98.12 103 LYS A N 1
ATOM 828 C CA . LYS A 1 103 ? 5.078 20.734 -0.875 1 98.12 103 LYS A CA 1
ATOM 829 C C . LYS A 1 103 ? 4.574 19.297 -1.049 1 98.12 103 LYS A C 1
ATOM 831 O O . LYS A 1 103 ? 4.934 18.625 -2.016 1 98.12 103 LYS A O 1
ATOM 836 N N . ALA A 1 104 ? 3.793 18.906 -0.11 1 98.38 104 ALA A N 1
ATOM 837 C CA . ALA A 1 104 ? 3.207 17.562 -0.141 1 98.38 104 ALA A CA 1
ATOM 838 C C . ALA A 1 104 ? 1.724 17.609 0.218 1 98.38 104 ALA A C 1
ATOM 840 O O . ALA A 1 104 ? 1.31 18.391 1.081 1 98.38 104 ALA A O 1
ATOM 841 N N . GLY A 1 105 ? 0.923 16.797 -0.467 1 98.62 105 GLY A N 1
ATOM 842 C CA . GLY A 1 105 ? -0.479 16.609 -0.128 1 98.62 105 GLY A CA 1
ATOM 843 C C . GLY A 1 105 ? -0.721 15.398 0.759 1 98.62 105 GLY A C 1
ATOM 844 O O . GLY A 1 105 ? -0.106 14.352 0.568 1 98.62 105 GLY A O 1
ATOM 845 N N . PHE A 1 106 ? -1.561 15.609 1.741 1 98.81 106 PHE A N 1
ATOM 846 C CA . PHE A 1 106 ? -1.956 14.539 2.646 1 98.81 106 PHE A CA 1
ATOM 847 C C . PHE A 1 106 ? -3.473 14.414 2.705 1 98.81 106 PHE A C 1
ATOM 849 O O . PHE A 1 106 ? -4.176 15.406 2.926 1 98.81 106 PHE A O 1
ATOM 856 N N . THR A 1 107 ? -3.943 13.234 2.475 1 98.81 107 THR A N 1
ATOM 857 C CA . THR A 1 107 ? -5.332 12.992 2.852 1 98.81 107 THR A CA 1
ATOM 858 C C . THR A 1 107 ? -5.453 12.766 4.355 1 98.81 107 THR A C 1
ATOM 860 O O . THR A 1 107 ? -4.582 12.141 4.965 1 98.81 107 THR A O 1
ATOM 863 N N . LEU A 1 108 ? -6.516 13.328 4.906 1 98.75 108 LEU A N 1
ATOM 864 C CA . LEU A 1 108 ? -6.812 13.133 6.32 1 98.75 108 LEU A CA 1
ATOM 865 C C . LEU A 1 108 ? -7.586 11.844 6.543 1 98.75 108 LEU A C 1
ATOM 867 O O . LEU A 1 108 ? -8.68 11.664 5.988 1 98.75 108 LEU A O 1
ATOM 871 N N . SER A 1 109 ? -6.988 10.969 7.344 1 97.5 109 SER A N 1
ATOM 872 C CA . SER A 1 109 ? -7.582 9.641 7.52 1 97.5 109 SER A CA 1
ATOM 873 C C . SER A 1 109 ? -7.68 9.273 9 1 97.5 109 SER A C 1
ATOM 875 O O . SER A 1 109 ? -7.023 9.891 9.836 1 97.5 109 SER A O 1
ATOM 877 N N . ASP A 1 110 ? -8.734 8.43 9.289 1 95.69 110 ASP A N 1
ATOM 878 C CA . ASP A 1 110 ? -8.719 7.758 10.578 1 95.69 110 ASP A CA 1
ATOM 879 C C . ASP A 1 110 ? -7.902 6.469 10.523 1 95.69 110 ASP A C 1
ATOM 881 O O . ASP A 1 110 ? -8.383 5.445 10.039 1 95.69 110 ASP A O 1
ATOM 885 N N . ARG A 1 111 ? -6.664 6.578 11.008 1 95.38 111 ARG A N 1
ATOM 886 C CA . ARG A 1 111 ? -5.746 5.445 10.977 1 95.38 111 ARG A CA 1
ATOM 887 C C . ARG A 1 111 ? -5.496 4.898 12.375 1 95.38 111 ARG A C 1
ATOM 889 O O . ARG A 1 111 ? -4.449 4.309 12.641 1 95.38 111 ARG A O 1
ATOM 896 N N . GLY A 1 112 ? -6.438 5.164 13.273 1 92.69 112 GLY A N 1
ATOM 897 C CA . GLY A 1 112 ? -6.301 4.715 14.648 1 92.69 112 GLY A CA 1
ATOM 898 C C . GLY A 1 112 ? -6.137 3.213 14.773 1 92.69 112 GLY A C 1
ATOM 899 O O . GLY A 1 112 ? -5.523 2.727 15.727 1 92.69 112 GLY A O 1
ATOM 900 N N . LYS A 1 113 ? -6.629 2.475 13.844 1 92.44 113 LYS A N 1
ATOM 901 C CA . LYS A 1 113 ? -6.555 1.016 13.875 1 92.44 113 LYS A CA 1
ATOM 902 C C . LYS A 1 113 ? -5.32 0.512 13.133 1 92.44 113 LYS A C 1
ATOM 904 O O . LYS A 1 113 ? -5.059 -0.692 13.102 1 92.44 113 LYS A O 1
ATOM 909 N N . MET A 1 114 ? -4.617 1.429 12.5 1 94.94 114 MET A N 1
ATOM 910 C CA . MET A 1 114 ? -3.426 1.072 11.734 1 94.94 114 MET A CA 1
ATOM 911 C C . MET A 1 114 ? -2.162 1.31 12.555 1 94.94 114 MET A C 1
ATOM 913 O O . MET A 1 114 ? -2.186 2.053 13.539 1 94.94 114 MET A O 1
ATOM 917 N N . LYS A 1 115 ? -1.093 0.767 12.148 1 94.38 115 LYS A N 1
ATOM 918 C CA . LYS A 1 115 ? 0.178 0.846 12.867 1 94.38 115 LYS A CA 1
ATOM 919 C C . LYS A 1 115 ? 0.85 2.199 12.641 1 94.38 115 LYS A C 1
ATOM 921 O O . LYS A 1 115 ? 1.493 2.732 13.547 1 94.38 115 LYS A O 1
ATOM 926 N N . ASN A 1 116 ? 0.685 2.713 11.469 1 96.31 116 ASN A N 1
ATOM 927 C CA . ASN A 1 116 ? 1.372 3.949 11.102 1 96.31 116 ASN A CA 1
ATOM 928 C C . ASN A 1 116 ? 0.391 5.105 10.93 1 96.31 116 ASN A C 1
ATOM 930 O O . ASN A 1 116 ? -0.578 4.988 10.172 1 96.31 116 ASN A O 1
ATOM 934 N N . ASN A 1 117 ? 0.795 6.27 11.492 1 97 117 ASN A N 1
ATOM 935 C CA . ASN A 1 117 ? -0.055 7.453 11.406 1 97 117 ASN A CA 1
ATOM 936 C C . ASN A 1 117 ? 0.168 8.211 10.094 1 97 117 ASN A C 1
ATOM 938 O O . ASN A 1 117 ? -0.659 9.031 9.703 1 97 117 ASN A O 1
ATOM 942 N N . VAL A 1 118 ? 1.299 7.953 9.484 1 98.38 118 VAL A N 1
ATOM 943 C CA . VAL A 1 118 ? 1.634 8.711 8.281 1 98.38 118 VAL A CA 1
ATOM 944 C C . VAL A 1 118 ? 2.125 7.762 7.191 1 98.38 118 VAL A C 1
ATOM 946 O O . VAL A 1 118 ? 2.939 6.875 7.453 1 98.38 118 VAL A O 1
ATOM 949 N N . LEU A 1 119 ? 1.577 7.945 6.016 1 98.81 119 LEU A N 1
ATOM 950 C CA . LEU A 1 119 ? 2.012 7.215 4.828 1 98.81 119 LEU A CA 1
ATOM 951 C C . LEU A 1 119 ? 2.479 8.18 3.742 1 98.81 119 LEU A C 1
ATOM 953 O O . LEU A 1 119 ? 1.852 9.211 3.514 1 98.81 119 LEU A O 1
ATOM 957 N N . LEU A 1 120 ? 3.592 7.859 3.148 1 98.88 120 LEU A N 1
ATOM 958 C CA . LEU A 1 120 ? 4.066 8.633 2.008 1 98.88 120 LEU A CA 1
ATOM 959 C C . LEU A 1 120 ? 3.885 7.855 0.708 1 98.88 120 LEU A C 1
ATOM 961 O O . LEU A 1 120 ? 4.398 6.746 0.57 1 98.88 120 LEU A O 1
ATOM 965 N N . GLY A 1 121 ? 3.158 8.477 -0.21 1 98.75 121 GLY A N 1
ATOM 966 C CA . GLY A 1 121 ? 2.799 7.805 -1.45 1 98.75 121 GLY A CA 1
ATOM 967 C C . GLY A 1 121 ? 3.721 8.148 -2.604 1 98.75 121 GLY A C 1
ATOM 968 O O . GLY A 1 121 ? 4.664 8.922 -2.441 1 98.75 121 GLY A O 1
ATOM 969 N N . ARG A 1 122 ? 3.393 7.594 -3.752 1 98.56 122 ARG A N 1
ATOM 970 C CA . ARG A 1 122 ? 4.273 7.641 -4.91 1 98.56 122 ARG A CA 1
ATOM 971 C C . ARG A 1 122 ? 4.418 9.07 -5.434 1 98.56 122 ARG A C 1
ATOM 973 O O . ARG A 1 122 ? 5.465 9.43 -5.977 1 98.56 122 ARG A O 1
ATOM 980 N N . LYS A 1 123 ? 3.414 9.867 -5.285 1 98.25 123 LYS A N 1
ATOM 981 C CA . LYS A 1 123 ? 3.416 11.211 -5.859 1 98.25 123 LYS A CA 1
ATOM 982 C C . LYS A 1 123 ? 4.605 12.023 -5.355 1 98.25 123 LYS A C 1
ATOM 984 O O . LYS A 1 123 ? 5.285 12.688 -6.137 1 98.25 123 LYS A O 1
ATOM 989 N N . ILE A 1 124 ? 4.848 11.93 -4.113 1 98.38 124 ILE A N 1
ATOM 990 C CA . ILE A 1 124 ? 5.906 12.773 -3.574 1 98.38 124 ILE A CA 1
ATOM 991 C C . ILE A 1 124 ? 7.254 12.078 -3.74 1 98.38 124 ILE A C 1
ATOM 993 O O . ILE A 1 124 ? 8.305 12.711 -3.596 1 98.38 124 ILE A O 1
ATOM 997 N N . LEU A 1 125 ? 7.262 10.789 -3.932 1 98.31 125 LEU A N 1
ATOM 998 C CA . LEU A 1 125 ? 8.5 10.039 -4.094 1 98.31 125 LEU A CA 1
ATOM 999 C C . LEU A 1 125 ? 9.078 10.242 -5.496 1 98.31 125 LEU A C 1
ATOM 1001 O O . LEU A 1 125 ? 10.297 10.18 -5.688 1 98.31 125 LEU A O 1
ATOM 1005 N N . ALA A 1 126 ? 8.195 10.477 -6.461 1 98.25 126 ALA A N 1
ATOM 1006 C CA . ALA A 1 126 ? 8.555 10.562 -7.875 1 98.25 126 ALA A CA 1
ATOM 1007 C C . ALA A 1 126 ? 9.57 11.68 -8.109 1 98.25 126 ALA A C 1
ATOM 1009 O O . ALA A 1 126 ? 9.383 12.812 -7.664 1 98.25 126 ALA A O 1
ATOM 1010 N N . GLY A 1 127 ? 10.609 11.305 -8.773 1 96.94 127 GLY A N 1
ATOM 1011 C CA . GLY A 1 127 ? 11.617 12.281 -9.156 1 96.94 127 GLY A CA 1
ATOM 1012 C C . GLY A 1 127 ? 12.625 12.57 -8.055 1 96.94 127 GLY A C 1
ATOM 1013 O O . GLY A 1 127 ? 13.609 13.281 -8.281 1 96.94 127 GLY A O 1
ATOM 1014 N N . ARG A 1 128 ? 12.445 11.938 -6.895 1 97.19 128 ARG A N 1
ATOM 1015 C CA . ARG A 1 128 ? 13.25 12.375 -5.762 1 97.19 128 ARG A CA 1
ATOM 1016 C C . ARG A 1 128 ? 13.945 11.188 -5.098 1 97.19 128 ARG A C 1
ATOM 1018 O O . ARG A 1 128 ? 15.094 11.297 -4.66 1 97.19 128 ARG A O 1
ATOM 1025 N N . PHE A 1 129 ? 13.219 10 -5.074 1 98.06 129 PHE A N 1
ATOM 1026 C CA . PHE A 1 129 ? 13.703 8.992 -4.141 1 98.06 129 PHE A CA 1
ATOM 1027 C C . PHE A 1 129 ? 13.688 7.609 -4.781 1 98.06 129 PHE A C 1
ATOM 1029 O O . PHE A 1 129 ? 12.867 7.336 -5.656 1 98.06 129 PHE A O 1
ATOM 1036 N N . LEU A 1 130 ? 14.617 6.785 -4.383 1 98.38 130 LEU A N 1
ATOM 1037 C CA . LEU A 1 130 ? 14.562 5.332 -4.477 1 98.38 130 LEU A CA 1
ATOM 1038 C C . LEU A 1 130 ? 14.266 4.711 -3.119 1 98.38 130 LEU A C 1
ATOM 1040 O O . LEU A 1 130 ? 14.734 5.203 -2.09 1 98.38 130 LEU A O 1
ATOM 1044 N N . VAL A 1 131 ? 13.539 3.607 -3.109 1 98.75 131 VAL A N 1
ATOM 1045 C CA . VAL A 1 131 ? 13.133 3.02 -1.838 1 98.75 131 VAL A CA 1
ATOM 1046 C C . VAL A 1 131 ? 13.883 1.71 -1.608 1 98.75 131 VAL A C 1
ATOM 1048 O O . VAL A 1 131 ? 13.867 0.821 -2.465 1 98.75 131 VAL A O 1
ATOM 1051 N N . ASP A 1 132 ? 14.547 1.587 -0.512 1 98.62 132 ASP A N 1
ATOM 1052 C CA . ASP A 1 132 ? 15.125 0.347 -0.005 1 98.62 132 ASP A CA 1
ATOM 1053 C C . ASP A 1 132 ? 14.328 -0.179 1.19 1 98.62 132 ASP A C 1
ATOM 1055 O O . ASP A 1 132 ? 14.445 0.347 2.299 1 98.62 132 ASP A O 1
ATOM 1059 N N . VAL A 1 133 ? 13.625 -1.307 0.968 1 98.75 133 VAL A N 1
ATOM 1060 C CA . VAL A 1 133 ? 12.656 -1.738 1.973 1 98.75 133 VAL A CA 1
ATOM 1061 C C . VAL A 1 133 ? 13.391 -2.377 3.152 1 98.75 133 VAL A C 1
ATOM 1063 O O . VAL A 1 133 ? 12.789 -2.643 4.195 1 98.75 133 VAL A O 1
ATOM 1066 N N . GLU A 1 134 ? 14.641 -2.594 3.088 1 98.12 134 GLU A N 1
ATOM 1067 C CA . GLU A 1 134 ? 15.398 -3.178 4.191 1 98.12 134 GLU A CA 1
ATOM 1068 C C . GLU A 1 134 ? 15.891 -2.102 5.148 1 98.12 134 GLU A C 1
ATOM 1070 O O . GLU A 1 134 ? 16.391 -2.41 6.238 1 98.12 134 GLU A O 1
ATOM 1075 N N . LYS A 1 135 ? 15.859 -0.887 4.75 1 98 135 LYS A N 1
ATOM 1076 C CA . LYS A 1 135 ? 16.438 0.206 5.527 1 98 135 LYS A CA 1
ATOM 1077 C C . LYS A 1 135 ? 15.344 1.032 6.203 1 98 135 LYS A C 1
ATOM 1079 O O . LYS A 1 135 ? 14.195 1.029 5.766 1 98 135 LYS A O 1
ATOM 1084 N N . VAL A 1 136 ? 15.727 1.614 7.312 1 97.69 136 VAL A N 1
ATOM 1085 C CA . VAL A 1 136 ? 14.883 2.537 8.055 1 97.69 136 VAL A CA 1
ATOM 1086 C C . VAL A 1 136 ? 15.695 3.75 8.5 1 97.69 136 VAL A C 1
ATOM 1088 O O . VAL A 1 136 ? 16.859 3.617 8.875 1 97.69 136 VAL A O 1
ATOM 1091 N N . ASN A 1 137 ? 15.078 4.961 8.383 1 96.69 137 ASN A N 1
ATOM 1092 C CA . ASN A 1 137 ? 15.672 6.188 8.891 1 96.69 137 ASN A CA 1
ATOM 1093 C C . ASN A 1 137 ? 17.062 6.434 8.289 1 96.69 137 ASN A C 1
ATOM 1095 O O . ASN A 1 137 ? 18.016 6.668 9.023 1 96.69 137 ASN A O 1
ATOM 1099 N N . LEU A 1 138 ? 17.109 6.281 7.004 1 95.25 138 LEU A N 1
ATOM 1100 C CA . LEU A 1 138 ? 18.375 6.484 6.293 1 95.25 138 LEU A CA 1
ATOM 1101 C C . LEU A 1 138 ? 18.719 7.965 6.215 1 95.25 138 LEU A C 1
ATOM 1103 O O . LEU A 1 138 ? 19.906 8.328 6.109 1 95.25 138 LEU A O 1
ATOM 1107 N N . THR A 1 139 ? 17.625 8.688 6.203 1 87.69 139 THR A N 1
ATOM 1108 C CA . THR A 1 139 ? 17.859 10.125 6.066 1 87.69 139 THR A CA 1
ATOM 1109 C C . THR A 1 139 ? 17.594 10.844 7.391 1 87.69 139 THR A C 1
ATOM 1111 O O . THR A 1 139 ? 16.859 10.344 8.242 1 87.69 139 THR A O 1
ATOM 1114 N N . LYS A 1 140 ? 18.531 11.766 7.668 1 73.44 140 LYS A N 1
ATOM 1115 C CA . LYS A 1 140 ? 18.344 12.531 8.898 1 73.44 140 LYS A CA 1
ATOM 1116 C C . LYS A 1 140 ? 17.266 13.586 8.734 1 73.44 140 LYS A C 1
ATOM 1118 O O . LYS A 1 140 ? 17.188 14.258 7.699 1 73.44 140 LYS A O 1
ATOM 1123 N N . ALA A 1 141 ? 16.188 13.438 9.664 1 59.84 141 ALA A N 1
ATOM 1124 C CA . ALA A 1 141 ? 15.297 14.594 9.734 1 59.84 141 ALA A CA 1
ATOM 1125 C C . ALA A 1 141 ? 16.062 15.844 10.18 1 59.84 141 ALA A C 1
ATOM 1127 O O . ALA A 1 141 ? 17.062 15.742 10.891 1 59.84 141 ALA A O 1
ATOM 1128 N N . GLU A 1 142 ? 16.125 16.938 9.523 1 52.81 142 GLU A N 1
ATOM 1129 C CA . GLU A 1 142 ? 16.875 18.062 10.055 1 52.81 142 GLU A CA 1
ATOM 1130 C C . GLU A 1 142 ? 16.609 18.25 11.547 1 52.81 142 GLU A C 1
ATOM 1132 O O . GLU A 1 142 ? 15.531 17.906 12.039 1 52.81 142 GLU A O 1
ATOM 1137 N N . MET B 1 1 ? 25.172 -7.711 -1.549 1 66.31 1 MET B N 1
ATOM 1138 C CA . MET B 1 1 ? 24.906 -7.898 -2.973 1 66.31 1 MET B CA 1
ATOM 1139 C C . MET B 1 1 ? 24.266 -6.66 -3.576 1 66.31 1 MET B C 1
ATOM 1141 O O . MET B 1 1 ? 23.562 -5.918 -2.881 1 66.31 1 MET B O 1
ATOM 1145 N N . GLU B 1 2 ? 24.578 -6.371 -4.805 1 89.75 2 GLU B N 1
ATOM 1146 C CA . GLU B 1 2 ? 24.047 -5.172 -5.453 1 89.75 2 GLU B CA 1
ATOM 1147 C C . GLU B 1 2 ? 22.578 -5.324 -5.785 1 89.75 2 GLU B C 1
ATOM 1149 O O . GLU B 1 2 ? 22.156 -6.344 -6.344 1 89.75 2 GLU B O 1
ATOM 1154 N N . LYS B 1 3 ? 21.734 -4.445 -5.273 1 95.5 3 LYS B N 1
ATOM 1155 C CA . LYS B 1 3 ? 20.297 -4.488 -5.496 1 95.5 3 LYS B CA 1
ATOM 1156 C C . LYS B 1 3 ? 19.938 -3.99 -6.895 1 95.5 3 LYS B C 1
ATOM 1158 O O . LYS B 1 3 ? 20.547 -3.039 -7.395 1 95.5 3 LYS B O 1
ATOM 1163 N N . THR B 1 4 ? 19.016 -4.652 -7.523 1 96.5 4 THR B N 1
ATOM 1164 C CA . THR B 1 4 ? 18.484 -4.258 -8.828 1 96.5 4 THR B CA 1
ATOM 1165 C C . THR B 1 4 ? 17.375 -3.223 -8.672 1 96.5 4 THR B C 1
ATOM 1167 O O . THR B 1 4 ? 16.516 -3.35 -7.793 1 96.5 4 THR B O 1
ATOM 1170 N N . ILE B 1 5 ? 17.375 -2.168 -9.508 1 97.38 5 ILE B N 1
ATOM 1171 C CA . ILE B 1 5 ? 16.312 -1.176 -9.477 1 97.38 5 ILE B CA 1
ATOM 1172 C C . ILE B 1 5 ? 15.117 -1.676 -10.289 1 97.38 5 ILE B C 1
ATOM 1174 O O . ILE B 1 5 ? 15.273 -2.117 -11.43 1 97.38 5 ILE B O 1
ATOM 1178 N N . ILE B 1 6 ? 13.914 -1.64 -9.672 1 98.31 6 ILE B N 1
ATOM 1179 C CA . ILE B 1 6 ? 12.68 -1.971 -10.367 1 98.31 6 ILE B CA 1
ATOM 1180 C C . ILE B 1 6 ? 11.711 -0.788 -10.297 1 98.31 6 ILE B C 1
ATOM 1182 O O . ILE B 1 6 ? 11.922 0.145 -9.516 1 98.31 6 ILE B O 1
ATOM 1186 N N . GLY B 1 7 ? 10.711 -0.804 -11.234 1 98.19 7 GLY B N 1
ATOM 1187 C CA . GLY B 1 7 ? 9.711 0.258 -11.258 1 98.19 7 GLY B CA 1
ATOM 1188 C C . GLY B 1 7 ? 8.523 -0.017 -10.359 1 98.19 7 GLY B C 1
ATOM 1189 O O . GLY B 1 7 ? 8.508 -1.007 -9.625 1 98.19 7 GLY B O 1
ATOM 1190 N N . ARG B 1 8 ? 7.566 0.867 -10.344 1 98.56 8 ARG B N 1
ATOM 1191 C CA . ARG B 1 8 ? 6.367 0.742 -9.523 1 98.56 8 ARG B CA 1
ATOM 1192 C C . ARG B 1 8 ? 5.453 -0.355 -10.055 1 98.56 8 ARG B C 1
ATOM 1194 O O . ARG B 1 8 ? 4.52 -0.777 -9.367 1 98.56 8 ARG B O 1
ATOM 1201 N N . LYS B 1 9 ? 5.695 -0.768 -11.297 1 98.25 9 LYS B N 1
ATOM 1202 C CA . LYS B 1 9 ? 5.047 -1.9 -11.953 1 98.25 9 LYS B CA 1
ATOM 1203 C C . LYS B 1 9 ? 6.051 -2.729 -12.75 1 98.25 9 LYS B C 1
ATOM 1205 O O . LYS B 1 9 ? 6.922 -2.178 -13.422 1 98.25 9 LYS B O 1
ATOM 1210 N N . GLU B 1 10 ? 5.922 -4.02 -12.68 1 98.25 10 GLU B N 1
ATOM 1211 C CA . GLU B 1 10 ? 6.797 -4.938 -13.391 1 98.25 10 GLU B CA 1
ATOM 1212 C C . GLU B 1 10 ? 6.027 -6.148 -13.914 1 98.25 10 GLU B C 1
ATOM 1214 O O . GLU B 1 10 ? 4.906 -6.414 -13.469 1 98.25 10 GLU B O 1
ATOM 1219 N N . LYS B 1 11 ? 6.602 -6.828 -14.844 1 97.31 11 LYS B N 1
ATOM 1220 C CA . LYS B 1 11 ? 6.094 -8.125 -15.281 1 97.31 11 LYS B CA 1
ATOM 1221 C C . LYS B 1 11 ? 6.789 -9.266 -14.547 1 97.31 11 LYS B C 1
ATOM 1223 O O . LYS B 1 11 ? 8.016 -9.258 -14.391 1 97.31 11 LYS B O 1
ATOM 1228 N N . ILE B 1 12 ? 5.98 -10.195 -14.086 1 98 12 ILE B N 1
ATOM 1229 C CA . ILE B 1 12 ? 6.562 -11.344 -13.391 1 98 12 ILE B CA 1
ATOM 1230 C C . ILE B 1 12 ? 6.094 -12.641 -14.055 1 98 12 ILE B C 1
ATOM 1232 O O . ILE B 1 12 ? 5.094 -12.648 -14.781 1 98 12 ILE B O 1
ATOM 1236 N N . ASP B 1 13 ? 6.863 -13.688 -13.773 1 97.56 13 ASP B N 1
ATOM 1237 C CA . ASP B 1 13 ? 6.473 -15.031 -14.195 1 97.56 13 ASP B CA 1
ATOM 1238 C C . ASP B 1 13 ? 6.246 -15.938 -12.984 1 97.56 13 ASP B C 1
ATOM 1240 O O . ASP B 1 13 ? 6.949 -15.828 -11.977 1 97.56 13 ASP B O 1
ATOM 1244 N N . LEU B 1 14 ? 5.207 -16.781 -13.125 1 97.38 14 LEU B N 1
ATOM 1245 C CA . LEU B 1 14 ? 4.965 -17.891 -12.219 1 97.38 14 LEU B CA 1
ATOM 1246 C C . LEU B 1 14 ? 5.113 -19.219 -12.945 1 97.38 14 LEU B C 1
ATOM 1248 O O . LEU B 1 14 ? 4.117 -19.859 -13.273 1 97.38 14 LEU B O 1
ATOM 1252 N N . PRO B 1 15 ? 6.395 -19.641 -12.992 1 97 15 PRO B N 1
ATOM 1253 C CA . PRO B 1 15 ? 6.688 -20.75 -13.914 1 97 15 PRO B CA 1
ATOM 1254 C C . PRO B 1 15 ? 6.027 -22.062 -13.492 1 97 15 PRO B C 1
ATOM 1256 O O . PRO B 1 15 ? 5.66 -22.859 -14.352 1 97 15 PRO B O 1
ATOM 1259 N N . GLU B 1 16 ? 5.828 -22.281 -12.242 1 96.56 16 GLU B N 1
ATOM 1260 C CA . GLU B 1 16 ? 5.223 -23.531 -11.781 1 96.56 16 GLU B CA 1
ATOM 1261 C C . GLU B 1 16 ? 3.785 -23.656 -12.273 1 96.56 16 GLU B C 1
ATOM 1263 O O . GLU B 1 16 ? 3.26 -24.766 -12.383 1 96.56 16 GLU B O 1
ATOM 1268 N N . TRP B 1 17 ? 3.211 -22.547 -12.578 1 95.88 17 TRP B N 1
ATOM 1269 C CA . TRP B 1 17 ? 1.816 -22.578 -13.008 1 95.88 17 TRP B CA 1
ATOM 1270 C C . TRP B 1 17 ? 1.691 -22.141 -14.469 1 95.88 17 TRP B C 1
ATOM 1272 O O . TRP B 1 17 ? 0.586 -21.906 -14.961 1 95.88 17 TRP B O 1
ATOM 1282 N N . ASN B 1 18 ? 2.756 -21.969 -15.078 1 94.19 18 ASN B N 1
ATOM 1283 C CA . ASN B 1 18 ? 2.846 -21.594 -16.484 1 94.19 18 ASN B CA 1
ATOM 1284 C C . ASN B 1 18 ? 2.143 -20.281 -16.766 1 94.19 18 ASN B C 1
ATOM 1286 O O . ASN B 1 18 ? 1.406 -20.156 -17.75 1 94.19 18 ASN B O 1
ATOM 1290 N N . ILE B 1 19 ? 2.215 -19.344 -15.891 1 95.38 19 ILE B N 1
ATOM 1291 C CA . ILE B 1 19 ? 1.714 -17.984 -16.062 1 95.38 19 ILE B CA 1
ATOM 1292 C C . ILE B 1 19 ? 2.885 -17.031 -16.266 1 95.38 19 ILE B C 1
ATOM 1294 O O . ILE B 1 19 ? 3.746 -16.906 -15.391 1 95.38 19 ILE B O 1
ATOM 1298 N N . ILE B 1 20 ? 2.877 -16.375 -17.438 1 95 20 ILE B N 1
ATOM 1299 C CA . ILE B 1 20 ? 4.039 -15.562 -17.812 1 95 20 ILE B CA 1
ATOM 1300 C C . ILE B 1 20 ? 3.613 -14.109 -18.031 1 95 20 ILE B C 1
ATOM 1302 O O . ILE B 1 20 ? 2.492 -13.844 -18.469 1 95 20 ILE B O 1
ATOM 1306 N N . ALA B 1 21 ? 4.523 -13.219 -17.609 1 95.75 21 ALA B N 1
ATOM 1307 C CA . ALA B 1 21 ? 4.426 -11.789 -17.922 1 95.75 21 ALA B CA 1
ATOM 1308 C C . ALA B 1 21 ? 3.182 -11.172 -17.281 1 95.75 21 ALA B C 1
ATOM 1310 O O . ALA B 1 21 ? 2.461 -10.414 -17.938 1 95.75 21 ALA B O 1
ATOM 1311 N N . ILE B 1 22 ? 2.928 -11.547 -16.062 1 96.25 22 ILE B N 1
ATOM 1312 C CA . ILE B 1 22 ? 1.825 -10.961 -15.297 1 96.25 22 ILE B CA 1
ATOM 1313 C C . ILE B 1 22 ? 2.191 -9.547 -14.852 1 96.25 22 ILE B C 1
ATOM 1315 O O . ILE B 1 22 ? 3.318 -9.305 -14.414 1 96.25 22 ILE B O 1
ATOM 1319 N N . ASN B 1 23 ? 1.271 -8.617 -15.047 1 96.56 23 ASN B N 1
ATOM 1320 C CA . ASN B 1 23 ? 1.471 -7.289 -14.477 1 96.56 23 ASN B CA 1
ATOM 1321 C C . ASN B 1 23 ? 1.404 -7.316 -12.953 1 96.56 23 ASN B C 1
ATOM 1323 O O . ASN B 1 23 ? 0.444 -7.828 -12.375 1 96.56 23 ASN B O 1
ATOM 1327 N N . ALA B 1 24 ? 2.41 -6.797 -12.312 1 98.31 24 ALA B N 1
ATOM 1328 C CA . ALA B 1 24 ? 2.443 -6.738 -10.852 1 98.31 24 ALA B CA 1
ATOM 1329 C C . ALA B 1 24 ? 2.775 -5.328 -10.367 1 98.31 24 ALA B C 1
ATOM 1331 O O . ALA B 1 24 ? 3.695 -4.688 -10.883 1 98.31 24 ALA B O 1
ATOM 1332 N N . LYS B 1 25 ? 2.021 -4.887 -9.453 1 98.69 25 LYS B N 1
ATOM 1333 C CA . LYS B 1 25 ? 2.295 -3.609 -8.805 1 98.69 25 LYS B CA 1
ATOM 1334 C C . LYS B 1 25 ? 3.248 -3.783 -7.621 1 98.69 25 LYS B C 1
ATOM 1336 O O . LYS B 1 25 ? 3.105 -4.723 -6.836 1 98.69 25 LYS B O 1
ATOM 1341 N N . ILE B 1 26 ? 4.285 -2.912 -7.527 1 98.88 26 ILE B N 1
ATOM 1342 C CA . ILE B 1 26 ? 5.203 -2.93 -6.395 1 98.88 26 ILE B CA 1
ATOM 1343 C C . ILE B 1 26 ? 4.621 -2.111 -5.246 1 98.88 26 ILE B C 1
ATOM 1345 O O . ILE B 1 26 ? 4.332 -0.923 -5.406 1 98.88 26 ILE B O 1
ATOM 1349 N N . ASP B 1 27 ? 4.426 -2.732 -4.141 1 98.81 27 ASP B N 1
ATOM 1350 C CA . ASP B 1 27 ? 3.746 -2.135 -2.996 1 98.81 27 ASP B CA 1
ATOM 1351 C C . ASP B 1 27 ? 4.59 -2.264 -1.729 1 98.81 27 ASP B C 1
ATOM 1353 O O . ASP B 1 27 ? 4.457 -3.236 -0.984 1 98.81 27 ASP B O 1
ATOM 1357 N N . THR B 1 28 ? 5.367 -1.229 -1.375 1 98.88 28 THR B N 1
ATOM 1358 C CA . THR B 1 28 ? 6.207 -1.27 -0.183 1 98.88 28 THR B CA 1
ATOM 1359 C C . THR B 1 28 ? 5.363 -1.113 1.079 1 98.88 28 THR B C 1
ATOM 1361 O O . THR B 1 28 ? 5.855 -1.312 2.191 1 98.88 28 THR B O 1
ATOM 1364 N N . GLY B 1 29 ? 4.082 -0.815 0.959 1 98 29 GLY B N 1
ATOM 1365 C CA . GLY B 1 29 ? 3.184 -0.72 2.1 1 98 29 GLY B CA 1
ATOM 1366 C C . GLY B 1 29 ? 2.682 -2.068 2.578 1 98 29 GLY B C 1
ATOM 1367 O O . GLY B 1 29 ? 2.203 -2.193 3.707 1 98 29 GLY B O 1
ATOM 1368 N N . ALA B 1 30 ? 2.77 -3 1.761 1 98.06 30 ALA B N 1
ATOM 1369 C CA . ALA B 1 30 ? 2.334 -4.355 2.094 1 98.06 30 ALA B CA 1
ATOM 1370 C C . ALA B 1 30 ? 3.523 -5.238 2.457 1 98.06 30 ALA B C 1
ATOM 1372 O O . ALA B 1 30 ? 4.574 -5.168 1.818 1 98.06 30 ALA B O 1
ATOM 1373 N N . TYR B 1 31 ? 3.354 -6.105 3.451 1 97.44 31 TYR B N 1
ATOM 1374 C CA . TYR B 1 31 ? 4.422 -7.023 3.836 1 97.44 31 TYR B CA 1
ATOM 1375 C C . TYR B 1 31 ? 4.477 -8.219 2.896 1 97.44 31 TYR B C 1
ATOM 1377 O O . TYR B 1 31 ? 5.543 -8.578 2.395 1 97.44 31 TYR B O 1
ATOM 1385 N N . ASN B 1 32 ? 3.322 -8.867 2.635 1 97.81 32 ASN B N 1
ATOM 1386 C CA . ASN B 1 32 ? 3.227 -10.023 1.757 1 97.81 32 ASN B CA 1
ATOM 1387 C C . ASN B 1 32 ? 2.783 -9.625 0.351 1 97.81 32 ASN B C 1
ATOM 1389 O O . ASN B 1 32 ? 2.273 -8.523 0.144 1 97.81 32 ASN B O 1
ATOM 1393 N N . CYS B 1 33 ? 3.039 -10.508 -0.574 1 98.75 33 CYS B N 1
ATOM 1394 C CA . CYS B 1 33 ? 2.443 -10.398 -1.901 1 98.75 33 CYS B CA 1
ATOM 1395 C C . CYS B 1 33 ? 0.994 -10.867 -1.891 1 98.75 33 CYS B C 1
ATOM 1397 O O . CYS B 1 33 ? 0.576 -11.586 -0.985 1 98.75 33 CYS B O 1
ATOM 1399 N N . SER B 1 34 ? 0.262 -10.445 -2.863 1 98.75 34 SER B N 1
ATOM 1400 C CA . SER B 1 34 ? -1.11 -10.906 -3.049 1 98.75 34 SER B CA 1
ATOM 1401 C C . SER B 1 34 ? -1.43 -11.109 -4.523 1 98.75 34 SER B C 1
A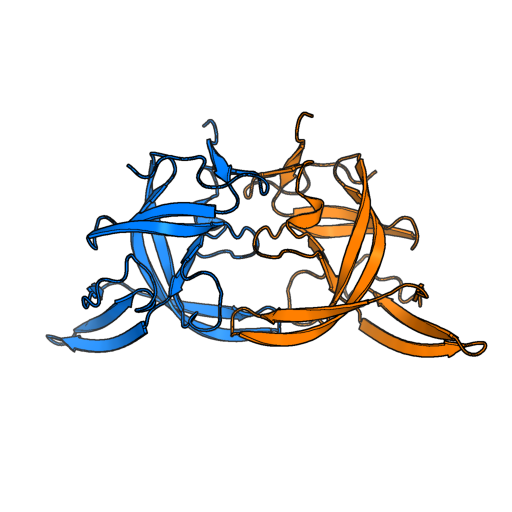TOM 1403 O O . SER B 1 34 ? -0.841 -10.461 -5.391 1 98.75 34 SER B O 1
ATOM 1405 N N . ILE B 1 35 ? -2.299 -12.031 -4.805 1 98.75 35 ILE B N 1
ATOM 1406 C CA . ILE B 1 35 ? -2.746 -12.297 -6.168 1 98.75 35 ILE B CA 1
ATOM 1407 C C . ILE B 1 35 ? -4.25 -12.562 -6.176 1 98.75 35 ILE B C 1
ATOM 1409 O O . ILE B 1 35 ? -4.77 -13.242 -5.285 1 98.75 35 ILE B O 1
ATOM 1413 N N . HIS B 1 36 ? -4.895 -11.969 -7.152 1 98.56 36 HIS B N 1
ATOM 1414 C CA . HIS B 1 36 ? -6.332 -12.172 -7.301 1 98.56 36 HIS B CA 1
ATOM 1415 C C . HIS B 1 36 ? -6.648 -13.625 -7.637 1 98.56 36 HIS B C 1
ATOM 1417 O O . HIS B 1 36 ? -6.02 -14.219 -8.523 1 98.56 36 HIS B O 1
ATOM 1423 N N . ALA B 1 37 ? -7.555 -14.156 -6.934 1 98.44 37 ALA B N 1
ATOM 1424 C CA . ALA B 1 37 ? -8.117 -15.477 -7.238 1 98.44 37 ALA B CA 1
ATOM 1425 C C . ALA B 1 37 ? -9.609 -15.383 -7.535 1 98.44 37 ALA B C 1
ATOM 1427 O O . ALA B 1 37 ? -10.391 -14.953 -6.68 1 98.44 37 ALA B O 1
ATOM 1428 N N . THR B 1 38 ? -9.961 -15.773 -8.703 1 97.31 38 THR B N 1
ATOM 1429 C CA . THR B 1 38 ? -11.367 -15.766 -9.102 1 97.31 38 THR B CA 1
ATOM 1430 C C . THR B 1 38 ? -12.141 -16.859 -8.359 1 97.31 38 THR B C 1
ATOM 1432 O O . THR B 1 38 ? -13.328 -16.688 -8.062 1 97.31 38 THR B O 1
ATOM 1435 N N . SER B 1 39 ? -11.453 -17.969 -8.016 1 97.88 39 SER B N 1
ATOM 1436 C CA . SER B 1 39 ? -12.062 -19.062 -7.27 1 97.88 39 SER B CA 1
ATOM 1437 C C . SER B 1 39 ? -11.062 -19.688 -6.293 1 97.88 39 SER B C 1
ATOM 1439 O O . SER B 1 39 ? -9.898 -19.891 -6.637 1 97.88 39 SER B O 1
ATOM 1441 N N . VAL B 1 40 ? -11.453 -19.891 -5.074 1 98.19 40 VAL B N 1
ATOM 1442 C CA . VAL B 1 40 ? -10.695 -20.594 -4.039 1 98.19 40 VAL B CA 1
ATOM 1443 C C . VAL B 1 40 ? -11.602 -21.594 -3.318 1 98.19 40 VAL B C 1
ATOM 1445 O O . VAL B 1 40 ? -12.586 -21.203 -2.68 1 98.19 40 VAL B O 1
ATOM 1448 N N . LYS B 1 41 ? -11.258 -22.844 -3.385 1 97.38 41 LYS B N 1
ATOM 1449 C CA . LYS B 1 41 ? -12.062 -23.891 -2.752 1 97.38 41 LYS B CA 1
ATOM 1450 C C . LYS B 1 41 ? -11.172 -24.891 -2.014 1 97.38 41 LYS B C 1
ATOM 1452 O O . LYS B 1 41 ? -10.25 -25.453 -2.598 1 97.38 41 LYS B O 1
ATOM 1457 N N . GLU B 1 42 ? -11.406 -25.062 -0.78 1 96.38 42 GLU B N 1
ATOM 1458 C CA . GLU B 1 42 ? -10.727 -26.125 -0.039 1 96.38 42 GLU B CA 1
ATOM 1459 C C . GLU B 1 42 ? -11.438 -27.453 -0.219 1 96.38 42 GLU B C 1
ATOM 1461 O O . GLU B 1 42 ? -12.648 -27.562 -0.006 1 96.38 42 GLU B O 1
ATOM 1466 N N . VAL B 1 43 ? -10.766 -28.453 -0.587 1 96.06 43 VAL B N 1
ATOM 1467 C CA . VAL B 1 43 ? -11.344 -29.766 -0.838 1 96.06 43 VAL B CA 1
ATOM 1468 C C . VAL B 1 43 ? -10.539 -30.828 -0.097 1 96.06 43 VAL B C 1
ATOM 1470 O O . VAL B 1 43 ? -9.406 -30.578 0.332 1 96.06 43 VAL B O 1
ATOM 1473 N N . ILE B 1 44 ? -11.211 -31.984 0.134 1 93.75 44 ILE B N 1
ATOM 1474 C CA . ILE B 1 44 ? -10.539 -33.125 0.749 1 93.75 44 ILE B CA 1
ATOM 1475 C C . ILE B 1 44 ? -10.297 -34.219 -0.299 1 93.75 44 ILE B C 1
ATOM 1477 O O . ILE B 1 44 ? -11.234 -34.688 -0.936 1 93.75 44 ILE B O 1
ATOM 1481 N N . LYS B 1 45 ? -9.117 -34.406 -0.539 1 89.81 45 LYS B N 1
ATOM 1482 C CA . LYS B 1 45 ? -8.695 -35.5 -1.433 1 89.81 45 LYS B CA 1
ATOM 1483 C C . LYS B 1 45 ? -7.773 -36.469 -0.718 1 89.81 45 LYS B C 1
ATOM 1485 O O . LYS B 1 45 ? -6.754 -36.062 -0.154 1 89.81 45 LYS B O 1
ATOM 1490 N N . ASP B 1 46 ? -8.156 -37.844 -0.794 1 91.56 46 ASP B N 1
ATOM 1491 C CA . ASP B 1 46 ? -7.367 -38.875 -0.154 1 91.56 46 ASP B CA 1
ATOM 1492 C C . ASP B 1 46 ? -7.09 -38.562 1.309 1 91.56 46 ASP B C 1
ATOM 1494 O O . ASP B 1 46 ? -5.945 -38.625 1.76 1 91.56 46 ASP B O 1
ATOM 1498 N N . ASN B 1 47 ? -7.953 -37.875 1.964 1 91.38 47 ASN B N 1
ATOM 1499 C CA . ASN B 1 47 ? -7.941 -37.562 3.387 1 91.38 47 ASN B CA 1
ATOM 1500 C C . ASN B 1 47 ? -6.984 -36.406 3.693 1 91.38 47 ASN B C 1
ATOM 1502 O O . ASN B 1 47 ? -6.504 -36.281 4.82 1 91.38 47 ASN B O 1
ATOM 1506 N N . ARG B 1 48 ? -6.621 -35.75 2.639 1 93.62 48 ARG B N 1
ATOM 1507 C CA . ARG B 1 48 ? -5.77 -34.562 2.809 1 93.62 48 ARG B CA 1
ATOM 1508 C C . ARG B 1 48 ? -6.453 -33.312 2.277 1 93.62 48 ARG B C 1
ATOM 1510 O O . ARG B 1 48 ? -7.156 -33.37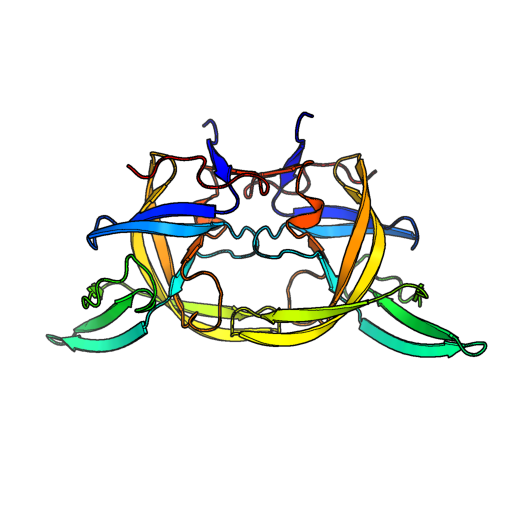5 1.266 1 93.62 48 ARG B O 1
ATOM 1517 N N . LYS B 1 49 ? -6.203 -32.219 2.969 1 95 49 LYS B N 1
ATOM 1518 C CA . LYS B 1 49 ? -6.754 -30.938 2.525 1 95 49 LYS B CA 1
ATOM 1519 C C . LYS B 1 49 ? -5.949 -30.359 1.361 1 95 49 LYS B C 1
ATOM 1521 O O . LYS B 1 49 ? -4.723 -30.453 1.35 1 95 49 LYS B O 1
ATOM 1526 N N . GLU B 1 50 ? -6.699 -29.891 0.399 1 96.62 50 GLU B N 1
ATOM 1527 C CA . GLU B 1 50 ? -6.117 -29.266 -0.784 1 96.62 50 GLU B CA 1
ATOM 1528 C C . GLU B 1 50 ? -6.895 -28.016 -1.193 1 96.62 50 GLU B C 1
ATOM 1530 O O . GLU B 1 50 ? -8.109 -27.938 -0.982 1 96.62 50 GLU B O 1
ATOM 1535 N N . LEU B 1 51 ? -6.172 -27.062 -1.742 1 98.06 51 LEU B N 1
ATOM 1536 C CA . LEU B 1 51 ? -6.832 -25.875 -2.291 1 98.06 51 LEU B CA 1
ATOM 1537 C C . LEU B 1 51 ? -6.93 -25.969 -3.811 1 98.06 51 LEU B C 1
ATOM 1539 O O . LEU B 1 51 ? -5.941 -26.266 -4.484 1 98.06 51 LEU B O 1
ATOM 1543 N N . GLU B 1 52 ? -8.078 -25.812 -4.27 1 98.25 52 GLU B N 1
ATOM 1544 C CA . GLU B 1 52 ? -8.305 -25.578 -5.695 1 98.25 52 GLU B CA 1
ATOM 1545 C C . GLU B 1 52 ? -8.477 -24.078 -5.984 1 98.25 52 GLU B C 1
ATOM 1547 O O . GLU B 1 52 ? -9.406 -23.453 -5.477 1 98.25 52 GLU B O 1
ATOM 1552 N N . VAL B 1 53 ? -7.578 -23.641 -6.875 1 98.62 53 VAL B N 1
ATOM 1553 C CA . VAL B 1 53 ? -7.531 -22.188 -7.039 1 98.62 53 VAL B CA 1
ATOM 1554 C C . VAL B 1 53 ? -7.555 -21.844 -8.523 1 98.62 53 VAL B C 1
ATOM 1556 O O . VAL B 1 53 ? -6.871 -22.469 -9.328 1 98.62 53 VAL B O 1
ATOM 1559 N N . ILE B 1 54 ? -8.359 -20.844 -8.859 1 98.25 54 ILE B N 1
ATOM 1560 C CA . ILE B 1 54 ? -8.281 -20.188 -10.164 1 98.25 54 ILE B CA 1
ATOM 1561 C C . ILE B 1 54 ? -7.797 -18.75 -9.992 1 98.25 54 ILE B C 1
ATOM 1563 O O . ILE B 1 54 ? -8.445 -17.953 -9.312 1 98.25 54 ILE B O 1
ATOM 1567 N N . LEU B 1 55 ? -6.656 -18.469 -10.625 1 98.19 55 LEU B N 1
ATOM 1568 C CA . LEU B 1 55 ? -6 -17.188 -10.398 1 98.19 55 LEU B CA 1
ATOM 1569 C C . LEU B 1 55 ? -6.43 -16.156 -11.445 1 98.19 55 LEU B C 1
ATOM 1571 O O . LEU B 1 55 ? -6.871 -16.531 -12.539 1 98.19 55 LEU B O 1
ATOM 1575 N N . LEU B 1 56 ? -6.258 -14.859 -11.094 1 97.62 56 LEU B N 1
ATOM 1576 C CA . LEU B 1 56 ? -6.426 -13.688 -11.953 1 97.62 56 LEU B CA 1
ATOM 1577 C C . LEU B 1 56 ? -7.883 -13.516 -12.359 1 97.62 56 LEU B C 1
ATOM 1579 O O . LEU B 1 56 ? -8.711 -14.398 -12.109 1 97.62 56 LEU B O 1
ATOM 1583 N N . ASP B 1 57 ? -8.125 -12.383 -12.844 1 95.5 57 ASP B N 1
ATOM 1584 C CA . ASP B 1 57 ? -9.445 -12.023 -13.352 1 95.5 57 ASP B CA 1
ATOM 1585 C C . ASP B 1 57 ? -9.602 -12.445 -14.812 1 95.5 57 ASP B C 1
ATOM 1587 O O . ASP B 1 57 ? -8.68 -12.297 -15.609 1 95.5 57 ASP B O 1
ATOM 1591 N N . PRO B 1 58 ? -10.805 -12.922 -15.195 1 94.75 58 PRO B N 1
ATOM 1592 C CA . PRO B 1 58 ? -11.031 -13.305 -16.594 1 94.75 58 PRO B CA 1
ATOM 1593 C C . PRO B 1 58 ? -10.68 -12.188 -17.578 1 94.75 58 PRO B C 1
ATOM 1595 O O . PRO B 1 58 ? -10.367 -12.461 -18.734 1 94.75 58 PRO B O 1
ATOM 1598 N N . GLU B 1 59 ? -10.688 -10.938 -17.156 1 94.56 59 GLU B N 1
ATOM 1599 C CA . GLU B 1 59 ? -10.383 -9.805 -18.016 1 94.56 59 GLU B CA 1
ATOM 1600 C C . GLU B 1 59 ? -8.875 -9.617 -18.188 1 94.56 59 GLU B C 1
ATOM 1602 O O . GLU B 1 59 ? -8.43 -8.867 -19.047 1 94.56 59 GLU B O 1
ATOM 1607 N N . ASP B 1 60 ? -8.125 -10.273 -17.312 1 94.44 60 ASP B N 1
ATOM 1608 C CA . ASP B 1 60 ? -6.668 -10.203 -17.438 1 94.44 60 ASP B CA 1
ATOM 1609 C C . ASP B 1 60 ? -6.176 -10.984 -18.641 1 94.44 60 ASP B C 1
ATOM 1611 O O . ASP B 1 60 ? -6.629 -12.102 -18.891 1 94.44 60 ASP B O 1
ATOM 1615 N N . GLU B 1 61 ? -5.27 -10.453 -19.359 1 93.12 61 GLU B N 1
ATOM 1616 C CA . GLU B 1 61 ? -4.738 -11.086 -20.562 1 93.12 61 GLU B CA 1
ATOM 1617 C C . GLU B 1 61 ? -4.047 -12.406 -20.234 1 93.12 61 GLU B C 1
ATOM 1619 O O . GLU B 1 61 ? -3.902 -13.266 -21.109 1 93.12 61 GLU B O 1
ATOM 1624 N N . ARG B 1 62 ? -3.652 -12.609 -19.016 1 93.62 62 ARG B N 1
ATOM 1625 C CA . ARG B 1 62 ? -2.883 -13.789 -18.641 1 93.62 62 ARG B CA 1
ATOM 1626 C C . ARG B 1 62 ? -3.762 -14.805 -17.922 1 93.62 62 ARG B C 1
ATOM 1628 O O . ARG B 1 62 ? -3.266 -15.812 -17.406 1 93.62 62 ARG B O 1
ATOM 1635 N N . TYR B 1 63 ? -5.074 -14.422 -17.953 1 95.06 63 TYR B N 1
ATOM 1636 C CA . TYR B 1 63 ? -6.031 -15.352 -17.359 1 95.06 63 TYR B CA 1
ATOM 1637 C C . TYR B 1 63 ? -6.055 -16.672 -18.125 1 95.06 63 TYR B C 1
ATOM 1639 O O . TYR B 1 63 ? -6.273 -16.688 -19.344 1 95.06 63 TYR B O 1
ATOM 1647 N N . THR B 1 64 ? -5.871 -17.812 -17.359 1 94.5 64 THR B N 1
ATOM 1648 C CA . THR B 1 64 ? -5.863 -19.109 -18.016 1 94.5 64 THR B CA 1
ATOM 1649 C C . THR B 1 64 ? -7.148 -19.875 -17.719 1 94.5 64 THR B C 1
ATOM 1651 O O . THR B 1 64 ? -7.516 -20.781 -18.469 1 94.5 64 THR B O 1
ATOM 1654 N N . GLY B 1 65 ? -7.789 -19.547 -16.641 1 95.25 65 GLY B N 1
ATOM 1655 C CA . GLY B 1 65 ? -8.977 -20.266 -16.219 1 95.25 65 GLY B CA 1
ATOM 1656 C C . GLY B 1 65 ? -8.68 -21.641 -15.664 1 95.25 65 GLY B C 1
ATOM 1657 O O . GLY B 1 65 ? -9.594 -22.391 -15.297 1 95.25 65 GLY B O 1
ATOM 1658 N N . LYS B 1 66 ? -7.43 -21.984 -15.617 1 96.81 66 LYS B N 1
ATOM 1659 C CA . LYS B 1 66 ? -7.035 -23.328 -15.156 1 96.81 66 LYS B CA 1
ATOM 1660 C C . LYS B 1 66 ? -7.098 -23.422 -13.641 1 96.81 66 LYS B C 1
ATOM 1662 O O . LYS B 1 66 ? -6.738 -22.484 -12.93 1 96.81 66 LYS B O 1
ATOM 1667 N N . THR B 1 67 ?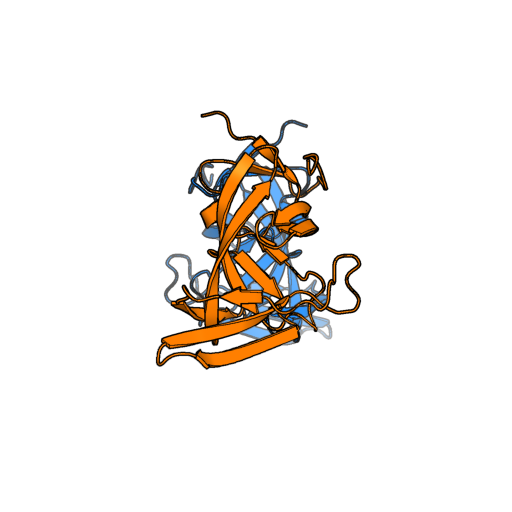 -7.5 -24.547 -13.227 1 97.56 67 THR B N 1
ATOM 1668 C CA . THR B 1 67 ? -7.5 -24.844 -11.789 1 97.56 67 THR B CA 1
ATOM 1669 C C . THR B 1 67 ? -6.113 -25.281 -11.328 1 97.56 67 THR B C 1
ATOM 1671 O O . THR B 1 67 ? -5.5 -26.156 -11.945 1 97.56 67 THR B O 1
ATOM 1674 N N . ILE B 1 68 ? -5.578 -24.688 -10.328 1 97.62 68 ILE B N 1
ATOM 1675 C CA . ILE B 1 68 ? -4.312 -25.031 -9.695 1 97.62 68 ILE B CA 1
ATOM 1676 C C . ILE B 1 68 ? -4.578 -25.734 -8.367 1 97.62 68 ILE B C 1
ATOM 1678 O O . ILE B 1 68 ? -5.383 -25.25 -7.559 1 97.62 68 ILE B O 1
ATOM 1682 N N . ASN B 1 69 ? -3.951 -26.844 -8.148 1 96.81 69 ASN B N 1
ATOM 1683 C CA . ASN B 1 69 ? -4.082 -27.562 -6.891 1 96.81 69 ASN B CA 1
ATOM 1684 C C . ASN B 1 69 ? -2.887 -27.328 -5.973 1 96.81 69 ASN B C 1
ATOM 1686 O O . ASN B 1 69 ? -1.738 -27.516 -6.375 1 96.81 69 ASN B O 1
ATOM 1690 N N . ILE B 1 70 ? -3.229 -26.844 -4.824 1 97.06 70 ILE B N 1
ATOM 1691 C CA . ILE B 1 70 ? -2.18 -26.484 -3.877 1 97.06 70 ILE B CA 1
ATOM 1692 C C . ILE B 1 70 ? -2.338 -27.297 -2.6 1 97.06 70 ILE B C 1
ATOM 1694 O O . ILE B 1 70 ? -3.398 -27.281 -1.969 1 97.06 70 ILE B O 1
ATOM 1698 N N . ASN B 1 71 ? -1.288 -27.969 -2.174 1 95 71 ASN B N 1
ATOM 1699 C CA . ASN B 1 71 ? -1.356 -28.828 -1.002 1 95 71 ASN B CA 1
ATOM 1700 C C . ASN B 1 71 ? -0.662 -28.203 0.202 1 95 71 ASN B C 1
ATOM 1702 O O . ASN B 1 71 ? -0.877 -28.625 1.339 1 95 71 ASN B O 1
ATOM 1706 N N . ASN B 1 72 ? 0.148 -27.25 -0.108 1 95.25 72 ASN B N 1
ATOM 1707 C CA . ASN B 1 72 ? 0.851 -26.562 0.964 1 95.25 72 ASN B CA 1
ATOM 1708 C C . ASN B 1 72 ? 0.444 -25.094 1.035 1 95.25 72 ASN B C 1
ATOM 1710 O O . ASN B 1 72 ? 0.75 -24.312 0.13 1 95.25 72 ASN B O 1
ATOM 1714 N N . TYR B 1 73 ? -0.343 -24.766 2.053 1 98.06 73 TYR B N 1
ATOM 1715 C CA . TYR B 1 73 ? -0.822 -23.406 2.244 1 98.06 73 TYR B CA 1
ATOM 1716 C C . TYR B 1 73 ? -1.002 -23.094 3.725 1 98.06 73 TYR B C 1
ATOM 1718 O O . TYR B 1 73 ? -1.026 -24 4.559 1 98.06 73 TYR B O 1
ATOM 1726 N N . LYS B 1 74 ? -1.031 -21.844 4.059 1 98.12 74 LYS B N 1
ATOM 1727 C CA . LYS B 1 74 ? -1.292 -21.328 5.398 1 98.12 74 LYS B CA 1
ATOM 1728 C C . LYS B 1 74 ? -2.436 -20.312 5.391 1 98.12 74 LYS B C 1
ATOM 1730 O O . LYS B 1 74 ? -2.893 -19.891 4.324 1 98.12 74 LYS B O 1
ATOM 1735 N N . ILE B 1 75 ? -2.92 -20.078 6.551 1 97.62 75 ILE B N 1
ATOM 1736 C CA . ILE B 1 75 ? -3.918 -19.016 6.719 1 97.62 75 ILE B CA 1
ATOM 1737 C C . ILE B 1 75 ? -3.26 -17.781 7.312 1 97.62 75 ILE B C 1
ATOM 1739 O O . ILE B 1 75 ? -2.492 -17.875 8.273 1 97.62 75 ILE B O 1
ATOM 1743 N N . LYS B 1 76 ? -3.57 -16.609 6.676 1 97.94 76 LYS B N 1
ATOM 1744 C CA . LYS B 1 76 ? -3.002 -15.344 7.121 1 97.94 76 LYS B CA 1
ATOM 1745 C C . LYS B 1 76 ? -4.094 -14.312 7.355 1 97.94 76 LYS B C 1
ATOM 1747 O O . LYS B 1 76 ? -5.043 -14.211 6.574 1 97.94 76 LYS B O 1
ATOM 1752 N N . LYS B 1 77 ? -3.926 -13.609 8.445 1 97.62 77 LYS B N 1
ATOM 1753 C CA . LYS B 1 77 ? -4.781 -12.445 8.664 1 97.62 77 LYS B CA 1
ATOM 1754 C C . LYS B 1 77 ? -4.246 -11.219 7.918 1 97.62 77 LYS B C 1
ATOM 1756 O O . LYS B 1 77 ? -3.074 -10.867 8.055 1 97.62 77 LYS B O 1
ATOM 1761 N N . VAL B 1 78 ? -5.109 -10.602 7.117 1 97.25 78 VAL B N 1
ATOM 1762 C CA . VAL B 1 78 ? -4.73 -9.422 6.352 1 97.25 78 VAL B CA 1
ATOM 1763 C C . VAL B 1 78 ? -5.625 -8.25 6.73 1 97.25 78 VAL B C 1
ATOM 1765 O O . VAL B 1 78 ? -6.852 -8.375 6.754 1 97.25 78 VAL B O 1
ATOM 1768 N N . LYS B 1 79 ? -5.039 -7.105 7.043 1 96.5 79 LYS B N 1
ATOM 1769 C CA . LYS B 1 79 ? -5.754 -5.895 7.434 1 96.5 79 LYS B CA 1
ATOM 1770 C C . LYS B 1 79 ? -5.766 -4.871 6.301 1 96.5 79 LYS B C 1
ATOM 1772 O O . LYS B 1 79 ? -4.75 -4.668 5.629 1 96.5 79 LYS B O 1
ATOM 1777 N N . ASN B 1 80 ? -6.98 -4.301 6.023 1 95.5 80 ASN B N 1
ATOM 1778 C CA . ASN B 1 80 ? -7.023 -3.242 5.02 1 95.5 80 ASN B CA 1
ATOM 1779 C C . ASN B 1 80 ? -6.793 -1.868 5.645 1 95.5 80 ASN B C 1
ATOM 1781 O O . ASN B 1 80 ? -6.547 -1.762 6.848 1 95.5 80 ASN B O 1
ATOM 1785 N N . SER B 1 81 ? -6.777 -0.752 4.859 1 94.75 81 SER B N 1
ATOM 1786 C CA . SER B 1 81 ? -6.43 0.584 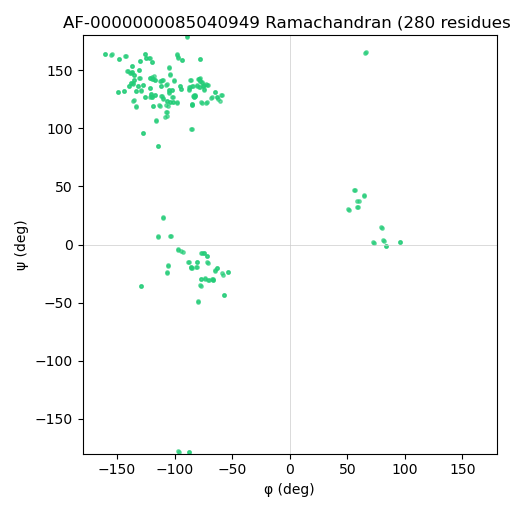5.332 1 94.75 81 SER B CA 1
ATOM 1787 C C . SER B 1 81 ? -7.527 1.155 6.227 1 94.75 81 SER B C 1
ATOM 1789 O O . SER B 1 81 ? -7.328 2.176 6.887 1 94.75 81 SER B O 1
ATOM 1791 N N . PHE B 1 82 ? -8.656 0.488 6.277 1 93.56 82 PHE B N 1
ATOM 1792 C CA . PHE B 1 82 ? -9.734 0.907 7.168 1 93.56 82 PHE B CA 1
ATOM 1793 C C . PHE B 1 82 ? -9.703 0.106 8.461 1 93.56 82 PHE B C 1
ATOM 1795 O O . PHE B 1 82 ? -10.539 0.318 9.352 1 93.56 82 PHE B O 1
ATOM 1802 N N . GLY B 1 83 ? -8.805 -0.826 8.484 1 95.06 83 GLY B N 1
ATOM 1803 C CA . GLY B 1 83 ? -8.609 -1.565 9.719 1 95.06 83 GLY B CA 1
ATOM 1804 C C . GLY B 1 83 ? -9.383 -2.871 9.766 1 95.06 83 GLY B C 1
ATOM 1805 O O . GLY B 1 83 ? -9.359 -3.578 10.773 1 95.06 83 GLY B O 1
ATOM 1806 N N . GLN B 1 84 ? -10.039 -3.139 8.727 1 95.81 84 GLN B N 1
ATOM 1807 C CA . GLN B 1 84 ? -10.797 -4.387 8.664 1 95.81 84 GLN B CA 1
ATOM 1808 C C . GLN B 1 84 ? -9.875 -5.566 8.352 1 95.81 84 GLN B C 1
ATOM 1810 O O . GLN B 1 84 ? -8.969 -5.453 7.52 1 95.81 84 GLN B O 1
ATOM 1815 N N . ILE B 1 85 ? -10.18 -6.68 8.992 1 97 85 ILE B N 1
ATOM 1816 C CA . ILE B 1 85 ? -9.32 -7.852 8.875 1 97 85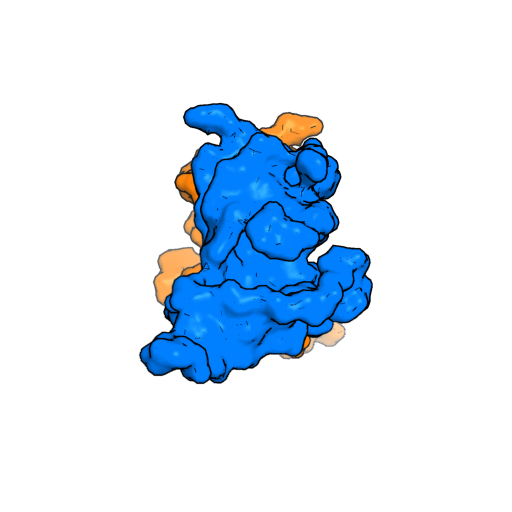 ILE B CA 1
ATOM 1817 C C . ILE B 1 85 ? -10.055 -8.953 8.117 1 97 85 ILE B C 1
ATOM 1819 O O . ILE B 1 85 ? -11.258 -9.148 8.297 1 97 85 ILE B O 1
ATOM 1823 N N . GLU B 1 86 ? -9.32 -9.633 7.293 1 96.75 86 GLU B N 1
ATOM 1824 C CA . GLU B 1 86 ? -9.805 -10.82 6.594 1 96.75 86 GLU B CA 1
ATOM 1825 C C . GLU B 1 86 ? -8.773 -11.938 6.625 1 96.75 86 GLU B C 1
ATOM 1827 O O . GLU B 1 86 ? -7.57 -11.68 6.629 1 96.75 86 GLU B O 1
ATOM 1832 N N . LYS B 1 87 ? -9.336 -13.164 6.703 1 97.44 87 LYS B N 1
ATOM 1833 C CA . LYS B 1 87 ? -8.461 -14.32 6.562 1 97.44 87 LYS B CA 1
ATOM 1834 C C . LYS B 1 87 ? -8.289 -14.703 5.098 1 97.44 87 LYS B C 1
ATOM 1836 O O . LYS B 1 87 ? -9.258 -14.758 4.344 1 97.44 87 LYS B O 1
ATOM 1841 N N . ARG B 1 88 ? -7.055 -14.969 4.758 1 97.94 88 ARG B N 1
ATOM 1842 C CA . ARG B 1 88 ? -6.73 -15.375 3.393 1 97.94 88 ARG B CA 1
ATOM 1843 C C . ARG B 1 88 ? -5.738 -16.531 3.385 1 97.94 88 ARG B C 1
ATOM 1845 O O . ARG B 1 88 ? -4.973 -16.703 4.336 1 97.94 88 ARG B O 1
ATOM 1852 N N . PHE B 1 89 ? -5.805 -17.281 2.322 1 98.62 89 PHE B N 1
ATOM 1853 C CA . PHE B 1 89 ? -4.812 -18.344 2.174 1 98.62 89 PHE B CA 1
ATOM 1854 C C . PHE B 1 89 ? -3.5 -17.781 1.633 1 98.62 89 PHE B C 1
ATOM 1856 O O . PHE B 1 89 ? -3.504 -16.938 0.737 1 98.6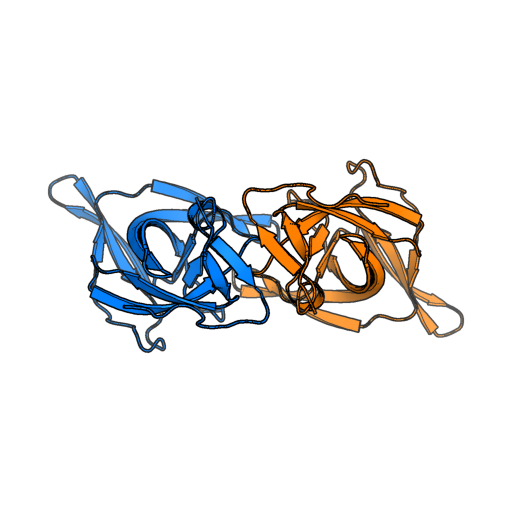2 89 PHE B O 1
ATOM 1863 N N . LEU B 1 90 ? -2.443 -18.234 2.211 1 98.88 90 LEU B N 1
ATOM 1864 C CA . LEU B 1 90 ? -1.099 -17.953 1.717 1 98.88 90 LEU B CA 1
ATOM 1865 C C . LEU B 1 90 ? -0.52 -19.172 1.004 1 98.88 90 LEU B C 1
ATOM 1867 O O . LEU B 1 90 ? -0.43 -20.25 1.587 1 98.88 90 LEU B O 1
ATOM 1871 N N . ILE B 1 91 ? -0.168 -18.938 -0.249 1 98.62 91 ILE B N 1
ATOM 1872 C CA . ILE B 1 91 ? 0.427 -20.016 -1.031 1 98.62 91 ILE B CA 1
ATOM 1873 C C . ILE B 1 91 ? 1.83 -19.609 -1.48 1 98.62 91 ILE B C 1
ATOM 1875 O O . ILE B 1 91 ? 2.146 -18.422 -1.555 1 98.62 91 ILE B O 1
ATOM 1879 N N . LYS B 1 92 ? 2.66 -20.641 -1.778 1 98.44 92 LYS B N 1
ATOM 1880 C CA . LYS B 1 92 ? 4.031 -20.375 -2.211 1 98.44 92 LYS B CA 1
ATOM 1881 C C . LYS B 1 92 ? 4.281 -20.938 -3.611 1 98.44 92 LYS B C 1
ATOM 1883 O O . LYS B 1 92 ? 3.77 -22 -3.965 1 98.44 92 LYS B O 1
ATOM 1888 N N . THR B 1 93 ? 5.02 -20.234 -4.363 1 98.19 93 THR B N 1
ATOM 1889 C CA . THR B 1 93 ? 5.387 -20.641 -5.715 1 98.19 93 THR B CA 1
ATOM 1890 C C . THR B 1 93 ? 6.699 -20 -6.141 1 98.19 93 THR B C 1
ATOM 1892 O O . THR B 1 93 ? 7.191 -19.078 -5.477 1 98.19 93 THR B O 1
ATOM 1895 N N . MET B 1 94 ? 7.312 -20.531 -7.188 1 98.19 94 MET B N 1
ATOM 1896 C CA . MET B 1 94 ? 8.477 -19.891 -7.789 1 98.19 94 MET B CA 1
ATOM 1897 C C . MET B 1 94 ? 8.055 -18.672 -8.602 1 98.19 94 MET B C 1
ATOM 1899 O O . MET B 1 94 ? 7.051 -18.703 -9.312 1 98.19 94 MET B O 1
ATOM 1903 N N . MET B 1 95 ? 8.805 -17.609 -8.461 1 98.06 95 MET B N 1
ATOM 1904 C CA . MET B 1 95 ? 8.547 -16.375 -9.203 1 98.06 95 MET B CA 1
ATOM 1905 C C . MET B 1 95 ? 9.82 -15.867 -9.875 1 98.06 95 MET B C 1
ATOM 1907 O O . MET B 1 95 ? 10.914 -16.016 -9.328 1 98.06 95 MET B O 1
ATOM 1911 N N . THR B 1 96 ? 9.695 -15.328 -11.023 1 97.5 96 THR B N 1
ATOM 1912 C CA . THR B 1 96 ? 10.797 -14.656 -11.703 1 97.5 96 THR B CA 1
ATOM 1913 C C . THR B 1 96 ? 10.547 -13.156 -11.781 1 97.5 96 THR B C 1
ATOM 1915 O O . THR B 1 96 ? 9.477 -12.719 -12.203 1 97.5 96 THR B O 1
ATOM 1918 N N . LEU B 1 97 ? 11.461 -12.352 -11.359 1 96.88 97 LEU B N 1
ATOM 1919 C CA . LEU B 1 97 ? 11.445 -10.898 -11.398 1 96.88 97 LEU B CA 1
ATOM 1920 C C . LEU B 1 97 ? 12.859 -10.344 -11.539 1 96.88 97 LEU B C 1
ATOM 1922 O O . LEU B 1 97 ? 13.766 -10.734 -10.805 1 96.88 97 LEU B O 1
ATOM 1926 N N . GLY B 1 98 ? 13.039 -9.469 -12.438 1 91 98 GLY B N 1
ATOM 1927 C CA . GLY B 1 98 ? 14.328 -8.805 -12.594 1 91 98 GLY B CA 1
ATOM 1928 C C . GLY B 1 98 ? 15.461 -9.773 -12.883 1 91 98 GLY B C 1
ATOM 1929 O O . GLY B 1 98 ? 16.562 -9.633 -12.328 1 91 98 GLY B O 1
ATOM 1930 N N . GLY B 1 99 ? 15.188 -10.805 -13.547 1 88.69 99 GLY B N 1
ATOM 1931 C CA . GLY B 1 99 ? 16.203 -11.781 -13.898 1 88.69 99 GLY B CA 1
ATOM 1932 C C . GLY B 1 99 ? 16.516 -12.758 -12.781 1 88.69 99 GLY B C 1
ATOM 1933 O O . GLY B 1 99 ? 17.422 -13.578 -12.898 1 88.69 99 GLY B O 1
ATOM 1934 N N . GLN B 1 100 ? 15.805 -12.617 -11.727 1 94.88 100 GLN B N 1
ATOM 1935 C CA . GLN B 1 100 ? 15.984 -13.492 -10.578 1 94.88 100 GLN B CA 1
ATOM 1936 C C . GLN B 1 100 ? 14.797 -14.43 -10.406 1 94.88 100 GLN B C 1
ATOM 1938 O O . GLN B 1 100 ? 13.656 -14.047 -10.664 1 94.88 100 GLN B O 1
ATOM 1943 N N . GLN B 1 101 ? 15.148 -15.602 -10.031 1 96.81 101 GLN B N 1
ATOM 1944 C CA . GLN B 1 101 ? 14.117 -16.594 -9.711 1 96.81 101 GLN B CA 1
ATOM 1945 C C . GLN B 1 101 ? 14.195 -17 -8.242 1 96.81 101 GLN B C 1
ATOM 1947 O O . GLN B 1 101 ? 15.266 -17.359 -7.746 1 96.81 101 GLN B O 1
ATOM 1952 N N . PHE B 1 102 ? 13.109 -16.938 -7.574 1 97.75 102 PHE B N 1
ATOM 1953 C CA . PHE B 1 102 ? 13.094 -17.234 -6.148 1 97.75 102 PHE B CA 1
ATOM 1954 C C . PHE B 1 102 ? 11.68 -17.562 -5.68 1 97.75 102 PHE B C 1
ATOM 1956 O O . PHE B 1 102 ? 10.711 -17.328 -6.398 1 97.75 102 PHE B O 1
ATOM 1963 N N . LYS B 1 103 ? 11.555 -18.172 -4.5 1 98.12 103 LYS B N 1
ATOM 1964 C CA . LYS B 1 103 ? 10.258 -18.5 -3.916 1 98.12 103 LYS B CA 1
ATOM 1965 C C . LYS B 1 103 ? 9.57 -17.266 -3.361 1 98.12 103 LYS B C 1
ATOM 1967 O O . LYS B 1 103 ? 10.211 -16.422 -2.721 1 98.12 103 LYS B O 1
ATOM 1972 N N . ALA B 1 104 ? 8.32 -17.188 -3.643 1 98.38 104 ALA B N 1
ATOM 1973 C CA . ALA B 1 104 ? 7.512 -16.062 -3.164 1 98.38 104 ALA B CA 1
ATOM 1974 C C . ALA B 1 104 ? 6.176 -16.562 -2.609 1 98.38 104 ALA B C 1
ATOM 1976 O O . ALA B 1 104 ? 5.578 -17.5 -3.145 1 98.38 104 ALA B O 1
ATOM 1977 N N . GLY B 1 105 ? 5.719 -15.945 -1.52 1 98.56 105 GLY B N 1
ATOM 1978 C CA . GLY B 1 105 ? 4.391 -16.188 -0.974 1 98.56 105 GLY B CA 1
ATOM 1979 C C . GLY B 1 105 ? 3.359 -15.18 -1.447 1 98.56 105 GLY B C 1
ATOM 1980 O O . GLY B 1 105 ? 3.65 -13.984 -1.543 1 98.56 105 GLY B O 1
ATOM 1981 N N . PHE B 1 106 ? 2.213 -15.703 -1.793 1 98.81 106 PHE B N 1
ATOM 1982 C CA . PHE B 1 106 ? 1.091 -14.867 -2.207 1 98.81 106 PHE B CA 1
ATOM 1983 C C . PHE B 1 106 ? -0.148 -15.172 -1.373 1 98.81 106 PHE B C 1
ATOM 1985 O O . PHE B 1 106 ? -0.54 -16.328 -1.235 1 98.81 106 PHE B O 1
ATOM 1992 N N . THR B 1 107 ? -0.704 -14.156 -0.805 1 98.81 107 THR B N 1
ATOM 1993 C CA . THR B 1 107 ? -2.057 -14.344 -0.297 1 98.81 107 THR B CA 1
ATOM 1994 C C . THR B 1 107 ? -3.074 -14.297 -1.433 1 98.81 107 THR B C 1
ATOM 1996 O O . THR B 1 107 ? -2.92 -13.516 -2.375 1 98.81 107 THR B O 1
ATOM 1999 N N . LEU B 1 108 ? -4.062 -15.172 -1.326 1 98.69 108 LEU B N 1
ATOM 2000 C CA . LEU B 1 108 ? -5.156 -15.195 -2.293 1 98.69 108 LEU B CA 1
ATOM 2001 C C . LEU B 1 108 ? -6.238 -14.188 -1.911 1 98.69 108 LEU B C 1
ATOM 2003 O O . LEU B 1 108 ? -6.812 -14.273 -0.824 1 98.69 108 LEU B O 1
ATOM 2007 N N . SER B 1 109 ? -6.469 -13.258 -2.83 1 97.5 109 SER B N 1
ATOM 2008 C CA . SER B 1 109 ? -7.391 -12.172 -2.518 1 97.5 109 SER B CA 1
ATOM 2009 C C . SER B 1 109 ? -8.422 -11.984 -3.623 1 97.5 109 SER B C 1
ATOM 2011 O O . SER B 1 109 ? -8.242 -12.477 -4.738 1 97.5 109 SER B O 1
ATOM 2013 N N . ASP B 1 110 ? -9.625 -11.492 -3.172 1 95.69 110 ASP B N 1
ATOM 2014 C CA . ASP B 1 110 ? -10.547 -10.961 -4.172 1 95.69 110 ASP B CA 1
ATOM 2015 C C . ASP B 1 110 ? -10.25 -9.5 -4.48 1 95.69 110 ASP B C 1
ATOM 2017 O O . ASP B 1 110 ? -10.617 -8.609 -3.715 1 95.69 110 ASP B O 1
ATOM 2021 N N . ARG B 1 111 ? -9.547 -9.297 -5.598 1 95.25 111 ARG B N 1
ATOM 2022 C CA . ARG B 1 111 ? -9.141 -7.957 -6 1 95.25 111 ARG B CA 1
ATOM 2023 C C . ARG B 1 111 ? -9.906 -7.5 -7.238 1 95.25 111 ARG B C 1
ATOM 2025 O O . ARG B 1 111 ? -9.414 -6.672 -8.008 1 95.25 111 ARG B O 1
ATOM 2032 N N . GLY B 1 112 ? -11.086 -8.102 -7.438 1 92.38 112 GLY B N 1
ATOM 2033 C CA . GLY B 1 112 ? -11.898 -7.766 -8.602 1 92.38 112 GLY B CA 1
ATOM 2034 C C . GLY B 1 112 ? -12.266 -6.297 -8.672 1 92.38 112 GLY B C 1
ATOM 2035 O O . GLY B 1 112 ? -12.492 -5.762 -9.758 1 92.38 112 GLY B O 1
ATOM 2036 N N . LYS B 1 113 ? -12.289 -5.633 -7.566 1 92.25 113 LYS B N 1
ATOM 2037 C CA . LYS B 1 113 ? -12.664 -4.223 -7.516 1 92.25 113 LYS B CA 1
ATOM 2038 C C . LYS B 1 113 ? -11.422 -3.328 -7.586 1 92.25 113 LYS B C 1
ATOM 2040 O O . LYS B 1 113 ? -11.539 -2.102 -7.602 1 92.25 113 LYS B O 1
ATOM 2045 N N . MET B 1 114 ? -10.266 -3.947 -7.559 1 94.94 114 MET B N 1
ATOM 2046 C CA . MET B 1 114 ? -9.008 -3.203 -7.582 1 94.94 114 MET B CA 1
ATOM 2047 C C . MET B 1 114 ? -8.43 -3.154 -8.992 1 94.94 114 MET B C 1
ATOM 2049 O O . MET B 1 114 ? -8.805 -3.963 -9.852 1 94.94 114 MET B O 1
ATOM 2053 N N . LYS B 1 115 ? -7.539 -2.293 -9.234 1 94.38 115 LYS B N 1
ATOM 2054 C CA . LYS B 1 115 ? -6.938 -2.086 -10.547 1 94.38 115 LYS B CA 1
ATOM 2055 C C . LYS B 1 115 ? -5.91 -3.168 -10.859 1 94.38 115 LYS B C 1
ATOM 2057 O O . LYS B 1 115 ? -5.777 -3.592 -12.008 1 94.38 115 LYS B O 1
ATOM 2062 N N . ASN B 1 116 ? -5.219 -3.588 -9.852 1 96.25 116 ASN B N 1
ATOM 2063 C CA . ASN B 1 116 ? -4.133 -4.543 -10.047 1 96.25 116 ASN B CA 1
ATOM 2064 C C . ASN B 1 116 ? -4.469 -5.902 -9.445 1 96.25 116 ASN B C 1
ATOM 2066 O O . ASN B 1 116 ? -4.828 -5.996 -8.266 1 96.25 116 ASN B O 1
ATOM 2070 N N . ASN B 1 117 ? -4.148 -6.957 -10.227 1 96.94 117 ASN B N 1
ATOM 2071 C CA . ASN B 1 117 ? -4.43 -8.32 -9.781 1 96.94 117 ASN B CA 1
ATOM 2072 C C . ASN B 1 117 ? -3.301 -8.867 -8.914 1 96.94 117 ASN B C 1
ATOM 2074 O O . ASN B 1 117 ? -3.488 -9.852 -8.195 1 96.94 117 ASN B O 1
ATOM 2078 N N . VAL B 1 118 ? -2.154 -8.258 -9.039 1 98.38 118 VAL B N 1
ATOM 2079 C CA . VAL B 1 118 ? -0.998 -8.789 -8.32 1 98.38 118 VAL B CA 1
ATOM 2080 C C . VAL B 1 118 ? -0.255 -7.648 -7.625 1 98.38 118 VAL B C 1
ATOM 2082 O O . VAL B 1 118 ? -0.018 -6.598 -8.227 1 98.38 118 VAL B O 1
ATOM 2085 N N . LEU B 1 119 ? 0.048 -7.871 -6.371 1 98.81 119 LEU B N 1
ATOM 2086 C CA . LEU B 1 119 ? 0.86 -6.949 -5.586 1 98.81 119 LEU B CA 1
ATOM 2087 C C . LEU B 1 119 ? 2.109 -7.641 -5.055 1 98.81 119 LEU B C 1
ATOM 2089 O O . LEU B 1 119 ? 2.045 -8.789 -4.605 1 98.81 119 LEU B O 1
ATOM 2093 N N . LEU B 1 120 ? 3.225 -6.98 -5.172 1 98.88 120 LEU B N 1
ATOM 2094 C CA . LEU B 1 120 ? 4.457 -7.492 -4.586 1 98.88 120 LEU B CA 1
ATOM 2095 C C . LEU B 1 120 ? 4.848 -6.684 -3.352 1 98.88 120 LEU B C 1
ATOM 2097 O O . LEU B 1 120 ? 5.023 -5.465 -3.432 1 98.88 120 LEU B O 1
ATOM 2101 N N . GLY B 1 121 ? 4.984 -7.395 -2.244 1 98.75 121 GLY B N 1
ATOM 2102 C CA . GLY B 1 121 ? 5.238 -6.746 -0.967 1 98.75 121 GLY B CA 1
ATOM 2103 C C . GLY B 1 121 ? 6.707 -6.711 -0.594 1 98.75 121 GLY B C 1
ATOM 2104 O O . GLY B 1 121 ? 7.555 -7.211 -1.338 1 98.75 121 GLY B O 1
ATOM 2105 N N . ARG B 1 122 ? 6.969 -6.156 0.569 1 98.56 122 ARG B N 1
ATOM 2106 C CA . ARG B 1 122 ? 8.328 -5.852 0.992 1 98.56 122 ARG B CA 1
ATOM 2107 C C . ARG B 1 122 ? 9.133 -7.129 1.215 1 98.56 122 ARG B C 1
ATOM 2109 O O . ARG B 1 122 ? 10.352 -7.141 1.026 1 98.56 122 ARG B O 1
ATOM 2116 N N . LYS B 1 123 ? 8.492 -8.188 1.603 1 98.25 123 LYS B N 1
ATOM 2117 C CA . LYS B 1 123 ? 9.195 -9.422 1.947 1 98.25 123 LYS B CA 1
ATOM 2118 C C . LYS B 1 123 ? 10.047 -9.906 0.784 1 98.25 123 LYS B C 1
ATOM 2120 O O . LYS B 1 123 ? 11.203 -10.289 0.975 1 98.25 123 LYS B O 1
ATOM 2125 N N . ILE B 1 124 ? 9.5 -9.859 -0.348 1 98.38 124 ILE B N 1
ATOM 2126 C CA . ILE B 1 124 ? 10.242 -10.422 -1.469 1 98.38 124 ILE B CA 1
ATOM 2127 C C . ILE B 1 124 ? 11.188 -9.367 -2.045 1 98.38 124 ILE B C 1
ATOM 2129 O O . ILE B 1 124 ? 12.086 -9.688 -2.822 1 98.38 124 ILE B O 1
ATOM 2133 N N . LEU B 1 125 ? 10.953 -8.117 -1.775 1 98.38 125 LEU B N 1
ATOM 2134 C CA . LEU B 1 125 ? 11.797 -7.043 -2.285 1 98.38 125 LEU B CA 1
ATOM 2135 C C . LEU B 1 125 ? 13.094 -6.953 -1.493 1 98.38 125 LEU B C 1
ATOM 2137 O O . LEU B 1 125 ? 14.125 -6.539 -2.027 1 98.38 125 LEU B O 1
ATOM 2141 N N . ALA B 1 126 ? 13.031 -7.332 -0.217 1 98.25 126 ALA B N 1
ATOM 2142 C CA . ALA B 1 126 ? 14.148 -7.195 0.72 1 98.25 126 ALA B CA 1
ATOM 2143 C C . ALA B 1 126 ? 15.375 -7.957 0.229 1 98.25 126 ALA B C 1
ATOM 2145 O O . ALA B 1 126 ? 15.281 -9.133 -0.132 1 98.25 126 ALA B O 1
ATOM 2146 N N . GLY B 1 127 ? 16.438 -7.258 0.202 1 97 127 GLY B N 1
ATOM 2147 C CA . GLY B 1 127 ? 17.703 -7.883 -0.15 1 97 127 GLY B CA 1
ATOM 2148 C C . GLY B 1 127 ? 17.922 -7.98 -1.647 1 97 127 GLY B C 1
ATOM 2149 O O . GLY B 1 127 ? 19.016 -8.367 -2.098 1 97 127 GLY B O 1
ATOM 2150 N N . ARG B 1 128 ? 16.953 -7.527 -2.434 1 97.25 128 ARG B N 1
ATOM 2151 C CA . ARG B 1 128 ? 17.047 -7.82 -3.861 1 97.25 128 ARG B CA 1
ATOM 2152 C C . ARG B 1 128 ? 16.875 -6.551 -4.691 1 97.25 128 ARG B C 1
ATOM 2154 O O . ARG B 1 128 ? 17.531 -6.379 -5.715 1 97.25 128 ARG B O 1
ATOM 2161 N N . PHE B 1 129 ? 15.961 -5.617 -4.184 1 98.06 129 PHE B N 1
ATOM 2162 C CA . PHE B 1 129 ? 15.523 -4.602 -5.129 1 98.06 129 PHE B CA 1
ATOM 2163 C C . PHE B 1 129 ? 15.5 -3.227 -4.473 1 98.06 129 PHE B C 1
ATOM 2165 O O . PHE B 1 129 ? 15.289 -3.115 -3.264 1 98.06 129 PHE B O 1
ATOM 2172 N N . LEU B 1 130 ? 15.758 -2.211 -5.254 1 98.38 130 LEU B N 1
ATOM 2173 C CA . LEU B 1 130 ? 15.359 -0.828 -5.016 1 98.38 130 LEU B CA 1
ATOM 2174 C C . LEU B 1 130 ? 14.18 -0.439 -5.895 1 98.38 130 LEU B C 1
ATOM 2176 O O . LEU B 1 130 ? 14.086 -0.873 -7.047 1 98.38 130 LEU B O 1
ATOM 2180 N N . VAL B 1 131 ? 13.312 0.417 -5.391 1 98.75 131 VAL B N 1
ATOM 2181 C CA . VAL B 1 131 ? 12.109 0.751 -6.141 1 98.75 131 VAL B CA 1
ATOM 2182 C C . VAL B 1 131 ? 12.188 2.193 -6.637 1 98.75 131 VAL B C 1
ATOM 2184 O O . VAL B 1 131 ? 12.422 3.113 -5.848 1 98.75 131 VAL B O 1
ATOM 2187 N N . ASP B 1 132 ? 12.023 2.4 -7.895 1 98.62 132 ASP B N 1
ATOM 2188 C CA . ASP B 1 132 ? 11.836 3.705 -8.523 1 98.62 132 ASP B CA 1
ATOM 2189 C C . ASP B 1 132 ? 10.391 3.881 -9 1 98.62 132 ASP B C 1
ATOM 2191 O O . ASP B 1 132 ? 9.992 3.311 -10.016 1 98.62 132 ASP B O 1
ATOM 2195 N N . VAL B 1 133 ? 9.664 4.773 -8.312 1 98.75 133 VAL B N 1
ATOM 2196 C CA . VAL B 1 133 ? 8.227 4.828 -8.539 1 98.75 133 VAL B CA 1
ATOM 2197 C C . VAL B 1 133 ? 7.934 5.539 -9.859 1 98.75 133 VAL B C 1
ATOM 2199 O O . VAL B 1 133 ? 6.797 5.531 -10.336 1 98.75 133 VAL B O 1
ATOM 2202 N N . GLU B 1 134 ? 8.875 6.105 -10.5 1 98.12 134 GLU B N 1
ATOM 2203 C CA . GLU B 1 134 ? 8.664 6.781 -11.773 1 98.12 134 GLU B CA 1
ATOM 2204 C C . GLU B 1 134 ? 8.797 5.809 -12.945 1 98.12 134 GLU B C 1
ATOM 2206 O O . GLU B 1 134 ? 8.461 6.145 -14.078 1 98.12 134 GLU B O 1
ATOM 2211 N N . LYS B 1 135 ? 9.344 4.68 -12.711 1 98 135 LYS B N 1
ATOM 2212 C CA . LYS B 1 135 ? 9.648 3.727 -13.773 1 98 135 LYS B CA 1
ATOM 2213 C C . LYS B 1 135 ? 8.648 2.57 -13.773 1 98 135 LYS B C 1
ATOM 2215 O O . LYS B 1 135 ? 8.016 2.295 -12.75 1 98 135 LYS B O 1
ATOM 2220 N N . VAL B 1 136 ? 8.477 2.012 -14.945 1 97.62 136 VAL B N 1
ATOM 2221 C CA . VAL B 1 136 ? 7.652 0.823 -15.148 1 97.62 136 VAL B CA 1
ATOM 2222 C C . VAL B 1 136 ? 8.375 -0.151 -16.078 1 97.62 136 VAL B C 1
ATOM 2224 O O . VAL B 1 136 ? 9.031 0.265 -17.031 1 97.62 136 VAL B O 1
ATOM 2227 N N . ASN B 1 137 ? 8.289 -1.466 -15.742 1 96.75 137 ASN B N 1
ATOM 2228 C CA . ASN B 1 137 ? 8.797 -2.521 -16.609 1 96.75 137 ASN B CA 1
ATOM 2229 C C . ASN B 1 137 ? 10.273 -2.318 -16.938 1 96.75 137 ASN B C 1
ATOM 2231 O O . ASN B 1 137 ? 10.664 -2.338 -18.094 1 96.75 137 ASN B O 1
ATOM 2235 N N . LEU B 1 138 ? 11.016 -2.039 -15.898 1 95.44 138 LEU B N 1
ATOM 2236 C CA . LEU B 1 138 ? 12.453 -1.822 -16.062 1 95.44 138 LEU B CA 1
ATOM 2237 C C . LEU B 1 138 ? 13.172 -3.137 -16.328 1 95.44 138 LEU B C 1
ATOM 2239 O O . LEU B 1 138 ? 14.25 -3.146 -16.938 1 95.44 138 LEU B O 1
ATOM 2243 N N . THR B 1 139 ? 12.539 -4.129 -15.773 1 88.06 139 THR B N 1
ATOM 2244 C CA . THR B 1 139 ? 13.18 -5.43 -15.922 1 88.06 139 THR B CA 1
ATOM 2245 C C . THR B 1 139 ? 12.414 -6.297 -16.922 1 88.06 139 THR B C 1
ATOM 2247 O O . THR B 1 139 ? 11.219 -6.094 -17.141 1 88.06 139 THR B O 1
ATOM 2250 N N . LYS B 1 140 ? 13.219 -6.969 -17.75 1 73.94 140 LYS B N 1
ATOM 2251 C CA . LYS B 1 140 ? 12.578 -7.863 -18.703 1 73.94 140 LYS B CA 1
ATOM 2252 C C . LYS B 1 140 ? 12.133 -9.156 -18.031 1 73.94 140 LYS B C 1
ATOM 2254 O O . LYS B 1 140 ? 12.859 -9.719 -17.219 1 73.94 140 LYS B O 1
ATOM 2259 N N . ALA B 1 141 ? 10.742 -9.406 -18.172 1 60.25 141 ALA B N 1
ATOM 2260 C CA . ALA B 1 141 ? 10.344 -10.766 -17.812 1 60.25 141 ALA B CA 1
ATOM 2261 C C . ALA B 1 141 ? 11.016 -11.789 -18.734 1 60.25 141 ALA B C 1
ATOM 2263 O O . ALA B 1 141 ? 11.352 -11.477 -19.875 1 60.25 141 ALA B O 1
ATOM 2264 N N . GLU B 1 142 ? 11.719 -12.766 -18.328 1 53.59 142 GLU B N 1
ATOM 2265 C CA . GLU B 1 142 ? 12.305 -13.688 -19.297 1 53.59 142 GLU B CA 1
ATOM 2266 C C . GLU B 1 142 ? 11.289 -14.086 -20.359 1 53.59 142 GLU B C 1
ATOM 2268 O O . GLU B 1 142 ? 10.086 -14.086 -20.109 1 53.59 142 GLU B O 1
#

InterPro domains:
  IPR008503 Retropepsin-like aspartic endopeptidase RimB [PF05618] (5-137)
  IPR021109 Aspartic peptidase domain superfamily [G3DSA:2.40.70.10] (2-132)
  IPR021109 Aspartic peptidase domain superfamily [SSF50630] (5-138)

Secondary structure (DSSP, 8-state):
-PPEEEEEEEEEEEGGGTEEEEEEEE-TT-SSEEEEEEEEEEEEETTEEEEEEEEB-TTSTT----EEEES-EEEEEEE-TTS-EEEEEEEEEEEEETTEEEEEEEEEE--TTSS-SEEE-HHHHTTTEEEEEEEES-S---/-PPEEEEEEEEEEEGGGTEEEEEEEE-TT-SSEEEEEEEEEEEEETTEEEEEEEEB-TTSTT----EEEES-EEEEEEE-TTS-EEEEEEEEEEEEETTEEEEEEEEEE--TTSS-SEEE-HHHHTTTEEEEEEEES-S---

Solvent-accessible surface area (backbone atoms only — not comparable to full-atom values): 15177 Å² total; per-residue (Å²): 125,88,56,47,73,35,22,34,29,37,33,29,28,31,66,85,73,72,36,63,61,39,70,29,36,36,18,54,63,35,59,61,20,34,33,18,33,72,38,80,45,80,42,76,53,97,89,36,68,31,35,41,33,22,54,35,48,87,86,41,90,70,40,74,78,52,76,44,81,41,72,66,70,46,81,40,82,44,70,38,75,81,48,51,71,44,81,28,45,31,37,69,45,50,33,35,49,72,83,39,76,47,81,43,58,30,29,50,35,75,28,84,75,45,93,58,48,24,39,41,12,31,65,76,36,42,86,44,36,29,38,31,60,76,39,60,52,66,37,62,50,129,127,88,57,46,72,35,23,35,28,36,31,30,28,30,65,86,73,71,37,63,62,39,68,29,36,36,17,53,64,35,60,62,21,33,32,18,34,73,38,80,42,79,45,77,54,98,89,35,69,31,35,42,31,22,53,37,48,87,85,42,92,68,40,74,79,53,76,42,79,42,71,66,70,46,82,39,84,45,69,38,74,80,46,50,74,44,80,29,46,33,37,69,46,50,33,34,50,70,83,38,73,47,81,44,57,30,32,50,33,74,29,85,75,46,94,59,45,22,38,40,13,30,64,75,33,43,87,45,40,31,38,31,61,76,41,60,50,67,36,63,49,130

Organism: Cyclobacterium marinum (strain ATCC 25205 / DSM 745 / LMG 13164 / NCIMB 1802) (NCBI:txid880070)